Protein AF-A0A834DP77-F1 (afdb_monomer_lite)

Secondary structure (DSSP, 8-state):
----GGG--HHHHHHHHHHHHHHHHTT-SS---------TTSSS----GGGGGGS-GGG----S--SPPTT--GGG----TTGGGSHHHHTTT--TTT-PPPHHHHHHHHHHHHHHHHHHHHHHHHHHHHHHHTT-GGG-------S--SS-SS---HHHHHHHHHHHTTPPPPPBPPSS-TT-SS-BSSPPGGGGT-----S--TTTTS------EEEEEEESSSS--TTTTS--GGG--EEEEEEE-SSEEEEEEEEEETTTTEEEEEEEEEEEEEETTT-TT--S--HHHHTSSSGGGT-TTSS------

pLDDT: mean 85.07, std 18.23, range [28.02, 98.62]

InterPro domains:
  IPR000917 Sulfatase, N-terminal [PF00884] (10-153)
  IPR017850 Alkaline-phosphatase-like, core domain superfamily [G3DSA:3.40.720.10] (1-151)
  IPR017850 Alkaline-phosphatase-like, core domain superfamily [G3DSA:3.40.720.10] (152-290)
  IPR017850 Alkaline-phosphatase-like, core domain superfamily [SSF53649] (4-294)

Radius of gyration: 23.34 Å; chains: 1; bounding box: 58×61×66 Å

Foldseek 3Di:
DPDDVVPDDPLLVLLVVLLVVLVVCLPDPDDDDDDRDDDPPPPPLDFDCVLLVVQPLVNQDAPPCLADFPQDFQLNDEQPLVVCPDPVNVVQVADPRGGDDDRSVRSVSVSSRSSRVVRSVVSVVSNVVSCVVSVNVVPDDDDDDDPDDPDDDDDDAPLQVQQQSCVVSVHDRADAADVVRPPPPDHGPHHHPVVVVPPPDPPDPPVVPPDPPFSKYKDKAFALDSHDDSCRNPNDLCSTFWMWIWIDGLFKIKIWIFGADSVVRDTDPVGTSDIFMDTCVPHVVRSDGCVVVCVPDDCCVVPVPPDDPPPDD

Sequence (313 aa):
MADIPEGTLPDKQSTKQAIRLLEKMKTSASPFFLAVGYHKPHIPFRYPKEFQKLYPLENITLAPDPQVPAGLPPVAYNPWMDIRLREDIQDLNLSVPYGPIPVDFQRKIRQSYFASVSYLDTQVGHLLSALDDFHLANSTIVAFTSDHGQQVVDLVELVSLFPTLTGLAGLHVPPRCPIPSFHVELCREGQSLLKHFRFQDLEEDLTLHDNPHESIAYSQYPRPADYPQWNSDKPSLKDIKVMGYSIRTIDYRYTVWVGFNPHEFLANFSDVHAGELYFVDSDPFQDHNMYNDSQGGDLQSLIPWVVPTTKGV

Organism: NCBI:txid89673

Structure (mmCIF, N/CA/C/O backbone):
data_AF-A0A834DP77-F1
#
_entry.id   AF-A0A834DP77-F1
#
loop_
_atom_site.group_PDB
_atom_site.id
_atom_site.type_symbol
_atom_site.label_atom_id
_atom_site.label_alt_id
_atom_site.label_comp_id
_atom_site.label_asym_id
_atom_site.label_entity_id
_atom_site.label_seq_id
_atom_site.pdbx_PDB_ins_code
_atom_site.Cartn_x
_atom_site.Cartn_y
_atom_site.Cartn_z
_atom_site.occupancy
_atom_site.B_iso_or_equiv
_atom_site.auth_seq_id
_atom_site.auth_comp_id
_atom_site.auth_asym_id
_atom_site.auth_atom_id
_atom_site.pdbx_PDB_model_num
ATOM 1 N N . MET A 1 1 ? 12.259 -24.871 14.725 1.00 42.62 1 MET A N 1
ATOM 2 C CA . MET A 1 1 ? 11.342 -23.710 14.796 1.00 42.62 1 MET A CA 1
ATOM 3 C C . MET A 1 1 ? 12.214 -22.549 15.201 1.00 42.62 1 MET A C 1
ATOM 5 O O . MET A 1 1 ? 12.958 -22.741 16.150 1.00 42.62 1 MET A O 1
ATOM 9 N N . ALA A 1 2 ? 12.208 -21.429 14.475 1.00 53.88 2 ALA A N 1
ATOM 10 C CA . ALA A 1 2 ? 12.835 -20.234 15.027 1.00 53.88 2 ALA A CA 1
ATOM 11 C C . ALA A 1 2 ? 12.139 -19.948 16.362 1.00 53.88 2 ALA A C 1
ATOM 13 O O . ALA A 1 2 ? 10.905 -19.962 16.413 1.00 53.88 2 ALA A O 1
ATOM 14 N N . ASP A 1 3 ? 12.928 -19.828 17.424 1.00 64.50 3 ASP A N 1
ATOM 15 C CA . ASP A 1 3 ? 12.449 -19.423 18.738 1.00 64.50 3 ASP A CA 1
ATOM 16 C C . ASP A 1 3 ? 11.650 -18.126 18.557 1.00 64.50 3 ASP A C 1
ATOM 18 O O . ASP A 1 3 ? 12.086 -17.244 17.814 1.00 64.50 3 ASP A O 1
ATOM 22 N N . ILE A 1 4 ? 10.443 -18.042 19.115 1.00 76.00 4 ILE A N 1
ATOM 23 C CA . ILE A 1 4 ? 9.674 -16.795 19.106 1.00 76.00 4 ILE A CA 1
ATOM 24 C C . ILE A 1 4 ? 10.040 -16.128 20.424 1.00 76.00 4 ILE A C 1
ATOM 26 O O . ILE A 1 4 ? 9.516 -16.563 21.454 1.00 76.00 4 ILE A O 1
ATOM 30 N N . PRO A 1 5 ? 10.923 -15.108 20.433 1.00 80.06 5 PRO A N 1
ATOM 31 C CA . PRO A 1 5 ? 11.287 -14.451 21.677 1.00 80.06 5 PRO A CA 1
ATOM 32 C C . PRO A 1 5 ? 10.020 -13.959 22.377 1.00 80.06 5 PRO A C 1
ATOM 34 O O . PRO A 1 5 ? 9.087 -13.494 21.720 1.00 80.06 5 PRO A O 1
ATOM 37 N N . GLU A 1 6 ? 9.968 -14.130 23.697 1.00 85.75 6 GLU A N 1
ATOM 38 C CA . GLU A 1 6 ? 8.804 -13.812 24.543 1.00 85.75 6 GLU A CA 1
ATOM 39 C C . GLU A 1 6 ? 7.534 -14.647 24.270 1.00 85.75 6 GLU A C 1
ATOM 41 O O . GLU A 1 6 ? 6.492 -14.406 24.880 1.00 85.75 6 GLU A O 1
ATOM 46 N N . GLY A 1 7 ? 7.587 -15.644 23.380 1.00 91.31 7 GLY A N 1
ATOM 47 C CA . GLY A 1 7 ? 6.471 -16.553 23.101 1.00 91.31 7 GLY A CA 1
ATOM 48 C C . GLY A 1 7 ? 5.244 -15.884 22.466 1.00 91.31 7 GLY A C 1
ATOM 49 O O . GLY A 1 7 ? 4.143 -16.431 22.540 1.00 91.31 7 GLY A O 1
ATOM 50 N N . THR A 1 8 ? 5.397 -14.704 21.855 1.00 95.44 8 THR A N 1
ATOM 51 C CA . THR A 1 8 ? 4.280 -13.925 21.299 1.00 95.44 8 THR A CA 1
ATOM 52 C C . THR A 1 8 ? 4.635 -13.188 20.001 1.00 95.44 8 THR A C 1
ATOM 54 O O . THR A 1 8 ? 5.780 -13.155 19.557 1.00 95.44 8 THR A O 1
ATOM 57 N N . LEU A 1 9 ? 3.620 -12.613 19.354 1.00 96.50 9 LEU A N 1
ATOM 58 C CA . LEU A 1 9 ? 3.739 -11.796 18.147 1.00 96.50 9 LEU A CA 1
ATOM 59 C C . LEU A 1 9 ? 3.140 -10.403 18.403 1.00 96.50 9 LEU A C 1
ATOM 61 O O . LEU A 1 9 ? 2.193 -10.304 19.187 1.00 96.50 9 LEU A O 1
ATOM 65 N N . PRO A 1 10 ? 3.630 -9.351 17.719 1.00 97.44 10 PRO A N 1
ATOM 66 C CA . PRO A 1 10 ?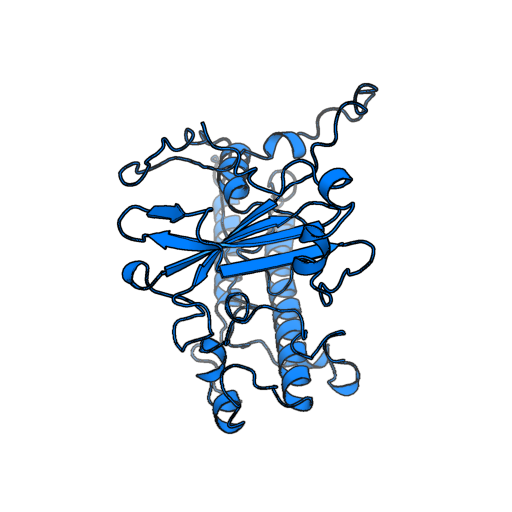 3.197 -7.974 17.963 1.00 97.44 10 PRO A CA 1
ATOM 67 C C . PRO A 1 10 ? 1.687 -7.801 17.793 1.00 97.44 10 PRO A C 1
ATOM 69 O O . PRO A 1 10 ? 1.045 -7.248 18.676 1.00 97.44 10 PRO A O 1
ATOM 72 N N . ASP A 1 11 ? 1.086 -8.373 16.747 1.00 98.12 11 ASP A N 1
ATOM 73 C CA . ASP A 1 11 ? -0.361 -8.229 16.532 1.00 98.12 11 ASP A CA 1
ATOM 74 C C . ASP A 1 11 ? -1.191 -8.907 17.635 1.00 98.12 11 ASP A C 1
ATOM 76 O O . ASP A 1 11 ? -2.183 -8.337 18.076 1.00 98.12 11 ASP A O 1
ATOM 80 N N . LYS A 1 12 ? -0.731 -10.043 18.192 1.00 98.19 12 LYS A N 1
ATOM 81 C CA . LYS A 1 12 ? -1.361 -10.660 19.379 1.00 98.19 12 LYS A CA 1
ATOM 82 C C . LYS A 1 12 ? -1.288 -9.741 20.599 1.00 98.19 12 LYS A C 1
ATOM 84 O O . LYS A 1 12 ? -2.233 -9.676 21.386 1.00 98.19 12 LYS A O 1
ATOM 89 N N . GLN A 1 13 ? -0.158 -9.053 20.787 1.00 98.25 13 GLN A N 1
ATOM 90 C CA . GLN A 1 13 ? 0.023 -8.096 21.882 1.00 98.25 13 GLN A CA 1
ATOM 91 C C . GLN A 1 13 ? -0.889 -6.876 21.693 1.00 98.25 13 GLN A C 1
ATOM 93 O O . GLN A 1 13 ? -1.579 -6.498 22.641 1.00 98.25 13 GLN A O 1
ATOM 98 N N . SER A 1 14 ? -0.954 -6.326 20.476 1.00 98.38 14 SER A N 1
ATOM 99 C CA . SER A 1 14 ? -1.835 -5.212 20.110 1.00 98.38 14 SER A CA 1
ATOM 100 C C . SER A 1 14 ? -3.305 -5.551 20.341 1.00 98.38 14 SER A C 1
ATOM 102 O O . SER A 1 14 ? -3.983 -4.811 21.051 1.00 98.38 14 SER A O 1
ATOM 104 N N . THR A 1 15 ? -3.78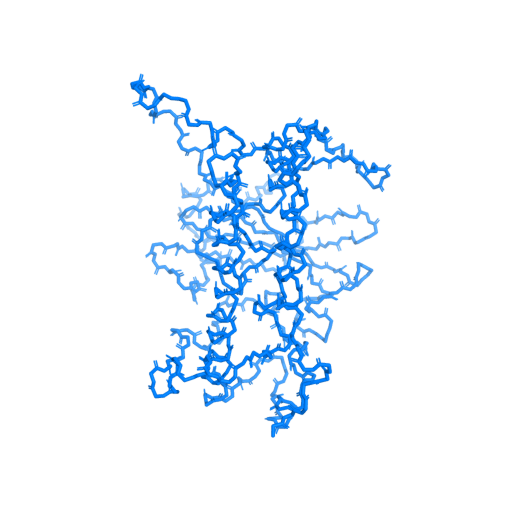9 -6.698 19.850 1.00 98.62 15 THR A N 1
ATOM 105 C CA . THR A 1 15 ? -5.172 -7.152 20.078 1.00 98.62 15 THR A CA 1
ATOM 106 C C . THR A 1 15 ? -5.472 -7.292 21.564 1.00 98.62 15 THR A C 1
ATOM 108 O O . THR A 1 15 ? -6.452 -6.739 22.058 1.00 98.62 15 THR A O 1
ATOM 111 N N . LYS A 1 16 ? -4.601 -7.974 22.317 1.00 98.50 16 LYS A N 1
ATOM 112 C CA . LYS A 1 16 ? -4.785 -8.161 23.762 1.00 98.50 16 LYS A CA 1
ATOM 113 C C . LYS A 1 16 ? -4.849 -6.829 24.511 1.00 98.50 16 LYS A C 1
ATOM 115 O O . LYS A 1 16 ? -5.633 -6.690 25.448 1.00 98.50 16 LYS A O 1
ATOM 120 N N . GLN A 1 17 ? -4.022 -5.861 24.125 1.00 98.50 17 GLN A N 1
ATOM 121 C CA . GLN A 1 17 ? -4.021 -4.545 24.750 1.00 98.50 17 GLN A CA 1
ATOM 122 C C . GLN A 1 17 ? -5.248 -3.716 24.354 1.00 98.50 17 GLN A C 1
ATOM 124 O O . GLN A 1 17 ? -5.837 -3.075 25.221 1.00 98.50 17 GLN A O 1
ATOM 129 N N . ALA A 1 18 ? -5.669 -3.763 23.089 1.00 98.50 18 ALA A N 1
ATOM 130 C CA . ALA A 1 18 ? -6.877 -3.096 22.614 1.00 98.50 18 ALA A CA 1
ATOM 131 C C . ALA A 1 18 ? -8.130 -3.602 23.346 1.00 98.50 18 ALA A C 1
ATOM 133 O O . ALA A 1 18 ? -8.909 -2.794 23.844 1.00 98.50 18 ALA A O 1
ATOM 134 N N . ILE A 1 19 ? -8.271 -4.922 23.522 1.00 98.56 19 ILE A N 1
ATOM 135 C CA . ILE A 1 19 ? -9.383 -5.527 24.275 1.00 98.56 19 ILE A CA 1
ATOM 136 C C . ILE A 1 19 ? -9.411 -5.023 25.727 1.00 98.56 19 ILE A C 1
ATOM 138 O O . ILE A 1 19 ? -10.461 -4.618 26.218 1.00 98.56 19 ILE A O 1
ATOM 142 N N . ARG A 1 20 ? -8.258 -4.960 26.407 1.00 98.06 20 ARG A N 1
ATOM 143 C CA . ARG A 1 20 ? -8.170 -4.401 27.773 1.00 98.06 20 ARG A CA 1
ATOM 144 C C . ARG A 1 20 ? -8.572 -2.928 27.840 1.00 98.06 20 ARG A C 1
ATOM 146 O O . ARG A 1 20 ? -9.152 -2.490 28.831 1.00 98.06 20 ARG A O 1
ATOM 153 N N . LEU A 1 21 ? -8.234 -2.145 26.815 1.00 97.56 21 LEU A N 1
ATOM 154 C CA . LEU A 1 21 ? -8.648 -0.746 26.733 1.00 97.56 21 LEU A CA 1
ATOM 155 C C . LEU A 1 21 ? -10.162 -0.636 26.529 1.00 97.56 21 LEU A C 1
ATOM 157 O O . LEU A 1 21 ? -10.784 0.156 27.229 1.00 97.56 21 LEU A O 1
ATOM 161 N N . LEU A 1 22 ? -10.762 -1.455 25.658 1.00 96.88 22 LEU A N 1
ATOM 162 C CA . LEU A 1 22 ? -12.219 -1.505 25.475 1.00 96.88 22 LEU A CA 1
ATOM 163 C C . LEU A 1 22 ? -12.945 -1.865 26.779 1.00 96.88 22 LEU A C 1
ATOM 165 O O . LEU A 1 22 ? -13.893 -1.180 27.161 1.00 96.88 22 LEU A O 1
ATOM 169 N N . GLU A 1 23 ? -12.450 -2.868 27.509 1.00 96.12 23 GLU A N 1
ATOM 170 C CA . GLU A 1 23 ? -12.993 -3.257 28.816 1.00 96.12 23 GLU A CA 1
ATOM 171 C C . GLU A 1 23 ? -12.967 -2.086 29.810 1.00 96.12 23 GLU A C 1
ATOM 173 O O . GLU A 1 23 ? -13.953 -1.814 30.497 1.00 96.12 23 GLU A O 1
ATOM 178 N N . LYS A 1 24 ? -11.862 -1.330 29.849 1.00 94.75 24 LYS A N 1
ATOM 179 C CA . LYS A 1 24 ? -11.748 -0.138 30.696 1.00 94.75 24 LYS A CA 1
ATOM 180 C C . LYS A 1 24 ? -12.710 0.969 30.254 1.00 94.75 24 LYS A C 1
ATOM 182 O O . LYS A 1 24 ? -13.362 1.578 31.104 1.00 94.75 24 LYS A O 1
ATOM 187 N N . MET A 1 25 ? -12.816 1.222 28.949 1.00 92.94 25 MET A N 1
ATOM 188 C CA . MET A 1 25 ? -13.667 2.285 28.403 1.00 92.94 25 MET A CA 1
ATOM 189 C C . MET A 1 25 ? -15.157 2.008 28.592 1.00 92.94 25 MET A C 1
ATOM 191 O O . MET A 1 25 ? -15.921 2.960 28.704 1.00 92.94 25 MET A O 1
ATOM 195 N N . LYS A 1 26 ? -15.567 0.746 28.756 1.00 89.94 26 LYS A N 1
ATOM 196 C CA . LYS A 1 26 ? -16.950 0.378 29.099 1.00 89.94 26 LYS A CA 1
ATOM 197 C C . LYS A 1 26 ? -17.482 1.085 30.353 1.00 89.94 26 LYS A C 1
ATOM 199 O O . LYS A 1 26 ? -18.678 1.328 30.460 1.00 89.94 26 LYS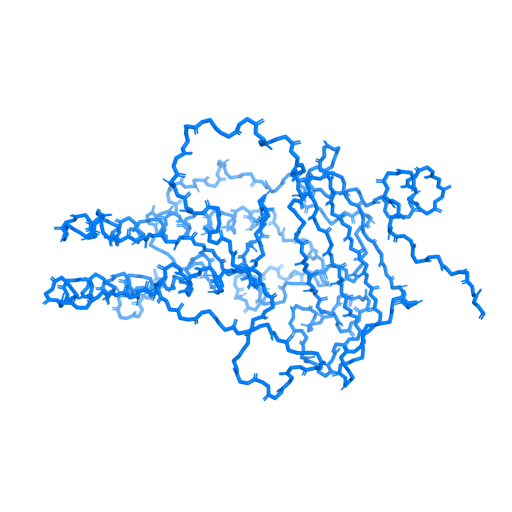 A O 1
ATOM 204 N N . THR A 1 27 ? -16.611 1.403 31.313 1.00 89.31 27 THR A N 1
ATOM 205 C CA . THR A 1 27 ? -16.998 2.083 32.566 1.00 89.31 27 THR A CA 1
ATOM 206 C C . THR A 1 27 ? -16.831 3.606 32.510 1.00 89.31 27 THR A C 1
ATOM 208 O O . THR A 1 27 ? -17.176 4.302 33.464 1.00 89.31 27 THR A O 1
ATOM 211 N N . SER A 1 28 ? -16.310 4.139 31.401 1.00 90.94 28 SER A N 1
ATOM 212 C CA . SER A 1 28 ? -16.113 5.573 31.187 1.00 90.94 28 SER A CA 1
ATOM 213 C C . SER A 1 28 ? -17.411 6.251 30.748 1.00 90.94 28 SER A C 1
ATOM 215 O O . SER A 1 28 ? -18.140 5.731 29.912 1.00 90.94 28 SER A O 1
ATOM 217 N N . ALA A 1 29 ? -17.660 7.464 31.249 1.00 89.31 29 ALA A N 1
ATOM 218 C CA . ALA A 1 29 ? -18.740 8.321 30.751 1.00 89.31 29 ALA A CA 1
ATOM 219 C C . ALA A 1 29 ? -18.385 9.027 29.425 1.00 89.31 29 ALA A C 1
ATOM 221 O O . ALA A 1 29 ? -19.270 9.514 28.728 1.00 89.31 29 ALA A O 1
ATOM 222 N N . SER A 1 30 ? -17.094 9.129 29.091 1.00 90.19 30 SER A N 1
ATOM 223 C CA . SER A 1 30 ? -16.622 9.743 27.842 1.00 90.19 30 SER A CA 1
ATOM 224 C C . SER A 1 30 ? -16.505 8.710 26.716 1.00 90.19 30 SER A C 1
ATOM 226 O O . SER A 1 30 ? -16.050 7.594 27.001 1.00 90.19 30 SER A O 1
ATOM 228 N N . PRO A 1 31 ? -16.834 9.077 25.458 1.00 91.19 31 PRO A N 1
ATOM 229 C CA . PRO A 1 31 ? -16.600 8.222 24.296 1.00 91.19 31 PRO A CA 1
ATOM 230 C C . PRO A 1 31 ? -15.100 7.992 24.078 1.00 91.19 31 PRO A C 1
ATOM 232 O O . PRO A 1 31 ? -14.258 8.721 24.609 1.00 91.19 31 PRO A O 1
ATOM 235 N N . PHE A 1 32 ? -14.758 6.982 23.278 1.00 92.44 32 PHE A N 1
ATOM 236 C CA . PHE A 1 32 ? -13.373 6.661 22.948 1.00 92.44 32 PHE A CA 1
ATOM 237 C C . PHE A 1 32 ? -13.087 6.823 21.455 1.00 92.44 32 PHE A C 1
ATOM 239 O O . PHE A 1 32 ? -13.947 6.610 20.606 1.00 92.44 32 PHE A O 1
ATOM 246 N N . PHE A 1 33 ? -11.828 7.132 21.153 1.00 92.19 33 PHE A N 1
ATOM 247 C CA . PHE A 1 33 ? -11.227 6.939 19.840 1.00 92.19 33 PHE A CA 1
ATOM 248 C C . PHE A 1 33 ? -10.047 5.984 20.021 1.00 92.19 33 PHE A C 1
ATOM 250 O O . PHE A 1 33 ? -9.088 6.312 20.723 1.00 92.19 33 PHE A O 1
ATOM 257 N N . LEU A 1 34 ? -10.131 4.787 19.438 1.00 94.31 34 LEU A N 1
ATOM 258 C CA . LEU A 1 34 ? -9.111 3.749 19.569 1.00 94.31 34 LEU A CA 1
ATOM 259 C C . LEU A 1 34 ? -8.567 3.385 18.187 1.00 94.31 34 LEU A C 1
ATOM 261 O O . LEU A 1 34 ? -9.245 2.730 17.402 1.00 94.31 34 LEU A O 1
ATOM 265 N N . ALA A 1 35 ? -7.327 3.787 17.912 1.00 94.81 35 ALA A N 1
ATOM 266 C CA . ALA A 1 35 ? -6.603 3.368 16.719 1.00 94.81 35 ALA A CA 1
ATOM 267 C C . ALA A 1 35 ? -5.773 2.114 17.026 1.00 94.81 35 ALA A C 1
ATOM 269 O O . ALA A 1 35 ? -4.890 2.145 17.885 1.00 94.81 35 ALA A O 1
ATOM 270 N N . VAL A 1 36 ? -6.047 1.018 16.317 1.00 97.25 36 VAL A N 1
ATOM 271 C CA . VAL A 1 36 ? -5.294 -0.240 16.427 1.00 97.25 36 VAL A CA 1
ATOM 272 C C . VAL A 1 36 ? -4.570 -0.488 15.109 1.00 97.25 36 VAL A C 1
ATOM 274 O O . VAL A 1 36 ? -5.181 -0.896 14.127 1.00 97.25 36 VAL A O 1
ATOM 277 N N . GLY A 1 37 ? -3.266 -0.212 15.082 1.00 96.62 37 GLY A N 1
ATOM 278 C CA . GLY A 1 37 ? -2.412 -0.471 13.924 1.00 96.62 37 GLY A CA 1
ATOM 279 C C . GLY A 1 37 ? -1.822 -1.876 13.980 1.00 96.62 37 GLY A C 1
ATOM 280 O O . GLY A 1 37 ? -0.993 -2.162 14.846 1.00 96.62 37 GLY A O 1
ATOM 281 N N . TYR A 1 38 ? -2.241 -2.746 13.065 1.00 97.81 38 TYR A N 1
ATOM 282 C CA . TYR A 1 38 ? -1.641 -4.068 12.895 1.00 97.81 38 TYR A CA 1
ATOM 283 C C . TYR A 1 38 ? -0.413 -4.014 11.977 1.00 97.81 38 TYR A C 1
ATOM 285 O O . TYR A 1 38 ? -0.342 -3.204 11.058 1.00 97.81 38 TYR A O 1
ATOM 293 N N . HIS A 1 39 ? 0.563 -4.888 12.226 1.00 96.06 39 HIS A N 1
ATOM 294 C CA . HIS A 1 39 ? 1.817 -4.964 11.481 1.00 96.06 39 HIS A CA 1
ATOM 295 C C . HIS A 1 39 ? 1.748 -5.908 10.282 1.00 96.06 39 HIS A C 1
ATOM 297 O O . HIS A 1 39 ? 2.370 -5.640 9.256 1.00 96.06 39 HIS A O 1
ATOM 303 N N . LYS A 1 40 ? 1.115 -7.081 10.403 1.00 95.31 40 LYS A N 1
ATOM 304 C CA . LYS A 1 40 ? 0.976 -7.983 9.249 1.00 95.31 40 LYS A CA 1
ATOM 305 C C . LYS A 1 40 ? -0.053 -7.398 8.266 1.00 95.31 40 LYS A C 1
ATOM 307 O O . LYS A 1 40 ? -0.997 -6.765 8.720 1.00 95.31 40 LYS A O 1
ATOM 312 N N . PRO A 1 41 ? 0.117 -7.585 6.943 1.00 95.00 41 PRO A N 1
ATOM 313 C CA . PRO A 1 41 ? 1.067 -8.474 6.272 1.00 95.00 41 PRO A CA 1
ATOM 314 C C . PRO A 1 41 ? 2.427 -7.839 5.917 1.00 95.00 41 PRO A C 1
ATOM 316 O O . PRO A 1 41 ? 3.158 -8.437 5.135 1.00 95.00 41 PRO A O 1
ATOM 319 N N . HIS A 1 42 ? 2.824 -6.685 6.475 1.00 94.75 42 HIS A N 1
ATOM 320 C CA . HIS A 1 42 ? 4.143 -6.099 6.185 1.00 94.75 42 HIS A CA 1
ATOM 321 C C . HIS A 1 42 ? 5.273 -7.109 6.455 1.00 94.75 42 HIS A C 1
ATOM 323 O O . HIS A 1 42 ? 5.220 -7.884 7.413 1.00 94.75 42 HIS A O 1
ATOM 329 N N . ILE A 1 43 ? 6.325 -7.102 5.642 1.00 90.56 43 ILE A N 1
ATOM 330 C CA . ILE A 1 43 ? 7.500 -7.966 5.816 1.00 90.56 43 ILE A CA 1
ATOM 331 C C . ILE A 1 43 ? 8.214 -7.729 7.170 1.00 90.56 43 ILE A C 1
ATOM 333 O O . ILE A 1 43 ? 8.165 -6.627 7.716 1.00 90.56 43 ILE A O 1
ATOM 337 N N . PRO A 1 44 ? 8.910 -8.727 7.744 1.00 94.69 44 PRO A N 1
ATOM 338 C CA . PRO A 1 44 ? 8.932 -10.129 7.334 1.00 94.69 44 PRO A CA 1
ATOM 339 C C . PRO A 1 44 ? 7.611 -10.848 7.659 1.00 94.69 44 PRO A C 1
ATOM 341 O O . PRO A 1 44 ? 6.909 -10.503 8.622 1.00 94.69 44 PRO A O 1
ATOM 344 N N . PHE A 1 45 ? 7.298 -11.885 6.879 1.00 94.88 45 PHE A N 1
ATOM 345 C CA . PHE A 1 45 ? 6.105 -12.715 7.065 1.00 94.88 45 PHE A CA 1
ATOM 346 C C . PHE A 1 45 ? 6.290 -13.691 8.231 1.00 94.88 45 PHE A C 1
ATOM 348 O O . PHE A 1 45 ? 6.629 -14.860 8.058 1.00 94.88 45 PHE A O 1
ATOM 355 N N . ARG A 1 46 ? 6.083 -13.188 9.451 1.00 95.56 46 ARG A N 1
ATOM 356 C CA . ARG A 1 46 ? 6.137 -13.975 10.686 1.00 95.56 46 ARG A CA 1
ATOM 357 C C . ARG A 1 46 ? 4.733 -14.144 11.258 1.00 95.56 46 ARG A C 1
ATOM 359 O O . ARG A 1 46 ? 4.171 -13.191 11.793 1.00 95.56 46 ARG A O 1
ATOM 366 N N . TYR A 1 47 ? 4.205 -15.357 11.162 1.00 95.94 47 TYR A N 1
ATOM 367 C CA . TYR A 1 47 ? 2.849 -15.735 11.564 1.00 95.94 47 TYR A CA 1
ATOM 368 C C . TYR A 1 47 ? 2.839 -17.166 12.148 1.00 95.94 47 TYR A C 1
ATOM 370 O O . TYR A 1 47 ? 3.801 -17.916 11.947 1.00 95.94 47 TYR A O 1
ATOM 378 N N . PRO A 1 48 ? 1.794 -17.569 12.896 1.00 96.38 48 PRO A N 1
ATOM 379 C CA . PRO A 1 48 ? 1.670 -18.938 13.400 1.00 96.38 48 PRO A CA 1
ATOM 380 C C . PRO A 1 48 ? 1.551 -19.966 12.258 1.00 96.38 48 PRO A C 1
ATOM 382 O O . PRO A 1 48 ? 0.793 -19.776 11.309 1.00 96.38 48 PRO A O 1
ATOM 385 N N . LYS A 1 49 ? 2.316 -21.063 12.320 1.00 93.81 49 LYS A N 1
ATOM 386 C CA . LYS A 1 49 ? 2.490 -22.003 11.190 1.00 93.81 49 LYS A CA 1
ATOM 387 C C . LYS A 1 49 ? 1.202 -22.685 10.732 1.00 93.81 49 LYS A C 1
ATOM 389 O O . LYS A 1 49 ? 1.118 -23.139 9.596 1.00 93.81 49 LYS A O 1
ATOM 394 N N . GLU A 1 50 ? 0.211 -22.787 11.603 1.00 96.12 50 GLU A N 1
ATOM 395 C CA . GLU A 1 50 ? -1.108 -23.320 11.292 1.00 96.12 50 GLU A CA 1
ATOM 396 C C . GLU A 1 50 ? -1.786 -22.576 10.132 1.00 96.12 50 GLU A C 1
ATOM 398 O O . GLU A 1 50 ? -2.406 -23.234 9.298 1.00 96.12 50 GLU A O 1
ATOM 403 N N . PHE A 1 51 ? -1.576 -21.261 9.992 1.00 97.88 51 PHE A N 1
ATOM 404 C CA . PHE A 1 51 ? -2.132 -20.470 8.886 1.00 97.88 51 PHE A CA 1
ATOM 405 C C . PHE A 1 51 ? -1.511 -20.822 7.533 1.00 97.88 51 PHE A C 1
ATOM 407 O O . PHE A 1 51 ? -2.165 -20.685 6.504 1.00 97.88 51 PHE A O 1
ATOM 414 N N . GLN A 1 52 ? -0.281 -21.347 7.512 1.00 97.12 52 GLN A N 1
ATOM 415 C CA . GLN A 1 52 ? 0.349 -21.805 6.270 1.00 97.12 52 GLN A CA 1
ATOM 416 C C . GLN A 1 52 ? -0.433 -22.963 5.631 1.00 97.12 52 GLN A C 1
ATOM 418 O O . GLN A 1 52 ? -0.484 -23.079 4.409 1.00 97.12 52 GLN A O 1
ATOM 423 N N . LYS A 1 53 ? -1.067 -23.814 6.453 1.00 97.38 53 LYS A N 1
ATOM 424 C CA . LYS A 1 53 ? -1.815 -24.996 5.993 1.00 97.38 53 LYS A CA 1
ATOM 425 C C . LYS A 1 53 ? -3.071 -24.641 5.197 1.00 97.38 53 LYS A C 1
ATOM 427 O O . LYS A 1 53 ? -3.553 -25.485 4.452 1.00 97.38 53 LYS A O 1
ATOM 432 N N . LEU A 1 54 ? -3.585 -23.418 5.346 1.00 97.81 54 LEU A N 1
ATOM 433 C CA . LEU A 1 54 ? -4.737 -22.919 4.590 1.00 97.81 54 LEU A CA 1
ATOM 434 C C . LEU A 1 54 ? -4.417 -22.739 3.098 1.00 97.81 54 LEU A C 1
ATOM 436 O O . LEU A 1 54 ? -5.321 -22.724 2.269 1.00 97.81 54 LEU A O 1
ATOM 440 N N . TYR A 1 55 ? -3.131 -22.631 2.759 1.00 97.81 55 TYR A N 1
ATOM 441 C CA . TYR A 1 55 ? -2.651 -22.259 1.435 1.00 97.81 55 TYR A CA 1
ATOM 442 C C . TYR A 1 55 ? -1.620 -23.273 0.925 1.00 97.81 55 TYR A C 1
ATOM 444 O O . TYR A 1 55 ? -0.440 -22.933 0.820 1.00 97.81 55 TYR A O 1
ATOM 452 N N . PRO A 1 56 ? -2.005 -24.532 0.640 1.00 97.88 56 PRO A N 1
ATOM 453 C CA . PRO A 1 56 ? -1.082 -25.524 0.087 1.00 97.88 56 PRO A CA 1
ATOM 454 C C . PRO A 1 56 ? -0.446 -24.995 -1.206 1.00 97.88 56 PRO A C 1
ATOM 456 O O . PRO A 1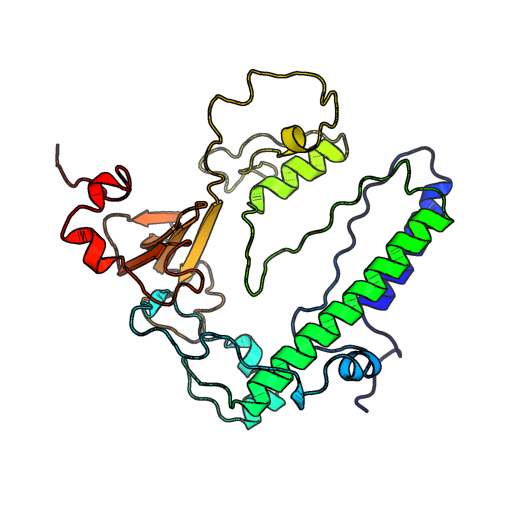 56 ? -1.138 -24.401 -2.037 1.00 97.88 56 PRO A O 1
ATOM 459 N N . LEU A 1 57 ? 0.875 -25.168 -1.360 1.00 96.56 57 LEU A N 1
ATOM 460 C CA . LEU A 1 57 ? 1.626 -24.544 -2.456 1.00 96.56 57 LEU A CA 1
ATOM 461 C C . LEU A 1 57 ? 1.072 -24.956 -3.814 1.00 96.56 57 LEU A C 1
ATOM 463 O O . LEU A 1 57 ? 1.018 -24.115 -4.702 1.00 96.56 57 LEU A O 1
ATOM 467 N N . GLU A 1 58 ? 0.610 -26.199 -3.946 1.00 96.75 58 GLU A N 1
ATOM 468 C CA . GLU A 1 58 ? 0.020 -26.787 -5.149 1.00 96.75 58 GLU A CA 1
ATOM 469 C C . GLU A 1 58 ? -1.138 -25.943 -5.700 1.00 96.75 58 GLU A C 1
ATOM 471 O O . GLU A 1 58 ? -1.277 -25.834 -6.916 1.00 96.75 58 GLU A O 1
ATOM 476 N N . ASN A 1 59 ? -1.886 -25.269 -4.819 1.00 96.75 59 ASN A N 1
ATOM 477 C CA . ASN A 1 59 ? -3.034 -24.430 -5.170 1.00 96.75 59 ASN A CA 1
ATOM 478 C C . ASN A 1 59 ? -2.672 -22.947 -5.360 1.00 96.75 59 ASN A C 1
ATOM 480 O O . ASN A 1 59 ? -3.531 -22.144 -5.717 1.00 96.75 59 ASN A O 1
ATOM 484 N N . ILE A 1 60 ? -1.420 -22.554 -5.114 1.00 95.94 60 ILE A N 1
ATOM 485 C CA . ILE A 1 60 ? -0.956 -21.179 -5.312 1.00 95.94 60 ILE A CA 1
ATOM 486 C C . ILE A 1 60 ? -0.444 -21.015 -6.737 1.00 95.94 60 ILE A C 1
ATOM 488 O O . ILE A 1 60 ? 0.538 -21.645 -7.121 1.00 95.94 60 ILE A O 1
ATOM 492 N N . THR A 1 61 ? -1.071 -20.137 -7.512 1.00 95.38 61 THR A N 1
ATOM 493 C CA . THR A 1 61 ? -0.610 -19.726 -8.845 1.00 95.38 61 THR A CA 1
ATOM 494 C C . THR A 1 61 ? 0.339 -18.527 -8.758 1.00 95.38 61 THR A C 1
ATOM 496 O O . THR A 1 61 ? 0.447 -17.878 -7.710 1.00 95.38 61 THR A O 1
ATOM 499 N N . LEU A 1 62 ? 1.036 -18.223 -9.856 1.00 93.50 62 LEU A N 1
ATOM 500 C CA . LEU A 1 62 ? 1.743 -16.949 -10.024 1.00 93.50 62 LEU A CA 1
ATOM 501 C C . LEU A 1 62 ? 0.754 -15.781 -10.182 1.00 93.50 62 LEU A C 1
ATOM 503 O O . LEU A 1 62 ? -0.461 -15.986 -10.229 1.00 93.50 62 LEU A O 1
ATOM 507 N N . ALA A 1 63 ? 1.280 -14.556 -10.235 1.00 91.00 63 ALA A N 1
ATOM 508 C CA . ALA A 1 63 ? 0.515 -13.426 -10.756 1.00 91.00 63 ALA A CA 1
ATOM 509 C C . ALA A 1 63 ? 0.130 -13.682 -12.234 1.00 91.00 63 ALA A C 1
ATOM 511 O O . ALA A 1 63 ? 0.848 -14.436 -12.901 1.00 91.00 63 ALA A O 1
ATOM 512 N N . PRO A 1 64 ? -0.983 -13.113 -12.733 1.00 92.69 64 PRO A N 1
ATOM 513 C CA . PRO A 1 64 ? -1.381 -13.223 -14.145 1.00 92.69 64 PRO A CA 1
ATOM 514 C C . PRO A 1 64 ? -0.303 -12.732 -15.129 1.00 92.69 64 PRO A C 1
ATOM 516 O O . PRO A 1 64 ? -0.131 -13.301 -16.204 1.00 92.69 64 PRO A O 1
ATOM 519 N N . ASP A 1 65 ? 0.460 -11.739 -14.695 1.00 92.00 65 ASP A N 1
ATOM 520 C CA . ASP A 1 65 ? 1.388 -10.869 -15.412 1.00 92.00 65 ASP A CA 1
ATOM 521 C C . ASP A 1 65 ? 2.782 -10.857 -14.735 1.00 92.00 65 ASP A C 1
ATOM 523 O O . ASP A 1 65 ? 3.283 -9.834 -14.277 1.00 92.00 65 ASP A O 1
ATOM 527 N N . PRO A 1 66 ? 3.475 -12.007 -14.608 1.00 92.06 66 PRO A N 1
ATOM 528 C CA . PRO A 1 66 ? 4.688 -12.105 -13.788 1.00 92.06 66 PRO A CA 1
ATOM 529 C C . PRO A 1 66 ? 5.943 -11.487 -14.435 1.00 92.06 66 PRO A C 1
ATOM 531 O O . PRO A 1 66 ? 7.033 -11.592 -13.868 1.00 92.06 66 PRO A O 1
ATOM 534 N N . GLN A 1 67 ? 5.829 -10.936 -15.645 1.00 93.88 67 GLN A N 1
ATOM 535 C CA . GLN A 1 67 ? 6.941 -10.371 -16.409 1.00 93.88 67 GLN A CA 1
ATOM 536 C C . GLN A 1 67 ? 6.947 -8.850 -16.297 1.00 93.88 67 GLN A C 1
ATOM 538 O O . GLN A 1 67 ? 5.907 -8.237 -16.110 1.00 93.88 67 GLN A O 1
ATOM 543 N N . VAL A 1 68 ? 8.117 -8.232 -16.461 1.00 94.69 68 VAL A N 1
ATOM 544 C CA . VAL A 1 68 ? 8.195 -6.771 -16.584 1.00 94.69 68 VAL A CA 1
ATOM 545 C C . VAL A 1 68 ? 7.587 -6.371 -17.937 1.00 94.69 68 VAL A C 1
ATOM 547 O O . VAL A 1 68 ? 8.105 -6.833 -18.961 1.00 94.69 68 VAL A O 1
ATOM 550 N N . PRO A 1 69 ? 6.531 -5.535 -17.979 1.00 95.25 69 PRO A N 1
ATOM 551 C CA . PRO A 1 69 ? 5.921 -5.129 -19.239 1.00 95.25 69 PRO A CA 1
ATOM 552 C C . PRO A 1 69 ? 6.912 -4.368 -20.122 1.00 95.25 69 PRO A C 1
ATOM 554 O O . PRO A 1 69 ? 7.638 -3.493 -19.650 1.00 95.25 69 PRO A O 1
ATOM 557 N N . ALA A 1 70 ? 6.931 -4.664 -21.424 1.00 92.94 70 ALA A N 1
ATOM 558 C CA . ALA A 1 70 ? 7.873 -4.036 -22.357 1.00 92.94 70 ALA A CA 1
ATOM 559 C C . ALA A 1 70 ? 7.678 -2.511 -22.478 1.00 92.94 70 ALA A C 1
ATOM 561 O O . ALA A 1 70 ? 8.631 -1.793 -22.775 1.00 92.94 70 ALA A O 1
ATOM 562 N N . GLY A 1 71 ? 6.453 -2.024 -22.245 1.00 94.50 71 GLY A N 1
ATOM 563 C CA . GLY A 1 71 ? 6.098 -0.603 -22.275 1.00 94.50 71 GLY A CA 1
ATOM 564 C C . GLY A 1 71 ? 6.288 0.141 -20.947 1.00 94.50 71 GLY A C 1
ATOM 565 O O . GLY A 1 71 ? 6.029 1.345 -20.903 1.00 94.50 71 GLY A O 1
ATOM 566 N N . LEU A 1 72 ? 6.717 -0.536 -19.874 1.00 97.19 72 LEU A N 1
ATOM 567 C CA . LEU A 1 72 ? 6.938 0.095 -18.572 1.00 97.19 72 LEU A CA 1
ATOM 568 C C . LEU A 1 72 ? 8.220 0.947 -18.617 1.00 97.19 72 LEU A C 1
ATOM 570 O O . LEU A 1 72 ? 9.312 0.394 -18.795 1.00 97.19 72 LEU A O 1
ATOM 574 N N . PRO A 1 73 ? 8.147 2.277 -18.427 1.00 97.56 73 PRO A N 1
ATOM 575 C CA . PRO A 1 73 ? 9.348 3.096 -18.413 1.00 97.56 73 PRO A CA 1
ATOM 576 C C . PRO A 1 73 ? 10.211 2.764 -17.179 1.00 97.56 73 PRO A C 1
ATOM 578 O O . PRO A 1 73 ? 9.674 2.618 -16.078 1.00 97.56 73 PRO A O 1
ATOM 581 N N . PRO A 1 74 ? 11.553 2.694 -17.296 1.00 97.81 74 PRO A N 1
ATOM 582 C CA . PRO A 1 74 ? 12.424 2.310 -16.181 1.00 97.81 74 PRO A CA 1
ATOM 583 C C . PRO A 1 74 ? 12.260 3.171 -14.921 1.00 97.81 74 PRO A C 1
ATOM 585 O O . PRO A 1 74 ? 12.385 2.656 -13.811 1.00 97.81 74 PRO A O 1
ATOM 588 N N . VAL A 1 75 ? 11.923 4.455 -15.076 1.00 97.81 75 VAL A N 1
ATOM 589 C CA . VAL A 1 75 ? 11.675 5.384 -13.963 1.00 97.81 75 VAL A CA 1
ATOM 590 C C . VAL A 1 75 ? 10.467 4.969 -13.117 1.00 97.81 75 VAL A C 1
ATOM 592 O O . VAL A 1 75 ? 10.452 5.204 -11.910 1.00 97.81 75 VAL A O 1
ATOM 595 N N . ALA A 1 76 ? 9.483 4.285 -13.708 1.00 97.25 76 ALA A N 1
ATOM 596 C CA . ALA A 1 76 ? 8.323 3.767 -12.991 1.00 97.25 76 ALA A CA 1
ATOM 597 C C . ALA A 1 76 ? 8.641 2.499 -12.190 1.00 97.25 76 ALA A C 1
ATOM 599 O O . ALA A 1 76 ? 8.009 2.247 -11.160 1.00 97.25 76 ALA A O 1
ATOM 600 N N . TYR A 1 77 ? 9.667 1.742 -12.587 1.00 96.94 77 TYR A N 1
ATOM 601 C CA . TYR A 1 77 ? 10.014 0.476 -11.954 1.00 96.94 77 TYR A CA 1
ATOM 602 C C . TYR A 1 77 ? 10.665 0.656 -10.569 1.00 96.94 77 TYR A C 1
ATOM 604 O O . TYR A 1 77 ? 11.555 1.483 -10.353 1.00 96.94 77 TYR A O 1
ATOM 612 N N . ASN A 1 78 ? 10.238 -0.173 -9.617 1.00 91.69 78 ASN A N 1
ATOM 613 C CA . ASN A 1 78 ? 10.750 -0.222 -8.250 1.00 91.69 78 ASN A CA 1
ATOM 614 C C . ASN A 1 78 ? 11.667 -1.456 -8.062 1.00 91.69 78 ASN A C 1
ATOM 616 O O . ASN A 1 78 ? 11.209 -2.568 -8.311 1.00 91.69 78 ASN A O 1
ATOM 620 N N . PRO A 1 79 ? 12.938 -1.308 -7.634 1.00 94.56 79 PRO A N 1
ATOM 621 C CA . PRO A 1 79 ? 13.897 -2.419 -7.535 1.00 94.56 79 PRO A CA 1
ATOM 622 C C . PRO A 1 79 ? 13.760 -3.337 -6.308 1.00 94.56 79 PRO A C 1
ATOM 624 O O . PRO A 1 79 ? 14.510 -4.323 -6.229 1.00 94.56 79 PRO A O 1
ATOM 627 N N . TRP A 1 80 ? 12.836 -3.041 -5.381 1.00 94.31 80 TRP A N 1
ATOM 628 C CA . TRP A 1 80 ? 12.486 -3.870 -4.217 1.00 94.31 80 TRP A CA 1
ATOM 629 C C . TRP A 1 80 ? 13.704 -4.281 -3.372 1.00 94.31 80 TRP A C 1
ATOM 631 O O . TRP A 1 80 ? 13.837 -5.414 -2.910 1.00 94.31 80 TRP A O 1
ATOM 641 N N . MET A 1 81 ? 14.619 -3.342 -3.146 1.00 94.62 81 MET A N 1
ATOM 642 C CA . MET A 1 81 ? 15.881 -3.544 -2.437 1.00 94.62 81 MET A CA 1
ATOM 643 C C . MET A 1 81 ? 15.685 -3.979 -0.988 1.00 94.62 81 MET A C 1
ATOM 645 O O . MET A 1 81 ? 16.487 -4.765 -0.493 1.00 94.62 81 MET A O 1
ATOM 649 N N . ASP A 1 82 ? 14.612 -3.536 -0.325 1.00 92.69 82 ASP A N 1
ATOM 650 C CA . ASP A 1 82 ? 14.324 -3.919 1.062 1.00 92.69 82 ASP A CA 1
ATOM 651 C C . ASP A 1 82 ? 14.218 -5.452 1.188 1.00 92.69 82 ASP A C 1
ATOM 653 O O . ASP A 1 82 ? 14.959 -6.071 1.959 1.00 92.69 82 ASP A O 1
ATOM 657 N N . ILE A 1 83 ? 13.373 -6.121 0.386 1.00 93.06 83 ILE A N 1
ATOM 658 C CA . ILE A 1 83 ? 13.190 -7.584 0.495 1.00 93.06 83 ILE A CA 1
ATOM 659 C C . ILE A 1 83 ? 14.486 -8.358 0.218 1.00 93.06 83 ILE A C 1
ATOM 661 O O . ILE A 1 83 ? 14.712 -9.389 0.846 1.00 93.06 83 ILE A O 1
ATOM 665 N N . ARG A 1 84 ? 15.375 -7.826 -0.633 1.00 94.31 84 ARG A N 1
ATOM 666 C CA . ARG A 1 84 ? 16.670 -8.440 -0.978 1.00 94.31 84 ARG A CA 1
ATOM 667 C C . ARG A 1 84 ? 17.646 -8.520 0.191 1.00 94.31 84 ARG A C 1
ATOM 669 O O . ARG A 1 84 ? 18.651 -9.208 0.077 1.00 94.31 84 ARG A O 1
ATOM 676 N N . LEU A 1 85 ? 17.381 -7.826 1.297 1.00 93.44 85 LEU A N 1
ATOM 677 C CA . LEU A 1 85 ? 18.221 -7.868 2.494 1.00 93.44 85 LEU A CA 1
ATOM 678 C C . LEU A 1 85 ? 17.948 -9.084 3.393 1.00 93.44 85 LEU A C 1
ATOM 680 O O . LEU A 1 85 ? 18.663 -9.274 4.372 1.00 93.44 85 LEU A O 1
ATOM 684 N N . ARG A 1 86 ? 16.911 -9.885 3.112 1.00 94.75 86 ARG A N 1
ATOM 685 C CA . ARG A 1 86 ? 16.601 -11.083 3.905 1.00 94.75 86 ARG A CA 1
ATOM 686 C C . ARG A 1 86 ? 17.466 -12.255 3.448 1.00 94.75 86 ARG A C 1
ATOM 688 O O . ARG A 1 86 ? 17.646 -12.436 2.250 1.00 94.75 86 ARG A O 1
ATOM 695 N N . GLU A 1 87 ? 17.960 -13.045 4.400 1.00 95.69 87 GLU A N 1
ATOM 696 C CA . GLU A 1 87 ? 18.887 -14.166 4.161 1.00 95.69 87 GLU A CA 1
ATOM 697 C C . GLU A 1 87 ? 18.368 -15.133 3.084 1.00 95.69 87 GLU A C 1
ATOM 699 O O . GLU A 1 87 ? 19.055 -15.404 2.104 1.00 95.69 87 GLU A O 1
ATOM 704 N N . ASP A 1 88 ? 17.104 -15.550 3.189 1.00 95.38 88 ASP A N 1
ATOM 705 C CA . ASP A 1 88 ? 16.458 -16.466 2.244 1.00 95.38 88 ASP A CA 1
ATOM 706 C C . ASP A 1 88 ? 16.294 -15.893 0.827 1.00 95.38 88 ASP A C 1
ATOM 708 O O . ASP A 1 88 ? 16.173 -16.659 -0.128 1.00 95.38 88 ASP A O 1
ATOM 712 N N . ILE A 1 89 ? 16.307 -14.564 0.676 1.00 94.56 89 ILE A N 1
ATOM 713 C CA . ILE A 1 89 ? 16.319 -13.872 -0.619 1.00 94.56 89 ILE A CA 1
ATOM 714 C C . ILE A 1 89 ? 17.750 -13.672 -1.128 1.00 94.56 89 ILE A C 1
ATOM 716 O O . ILE A 1 89 ? 17.990 -13.813 -2.328 1.00 94.56 89 ILE A O 1
ATOM 720 N N . GLN A 1 90 ? 18.698 -13.345 -0.245 1.00 95.06 90 GLN A N 1
ATOM 721 C CA . GLN A 1 90 ? 20.115 -13.185 -0.593 1.00 95.06 90 GLN A CA 1
ATOM 722 C C . GLN A 1 90 ? 20.688 -14.477 -1.177 1.00 95.06 90 GLN A C 1
ATOM 724 O O . GLN A 1 90 ? 21.378 -14.432 -2.197 1.00 95.06 90 GLN A O 1
ATOM 729 N N . ASP A 1 91 ? 20.311 -15.620 -0.604 1.00 96.50 91 ASP A N 1
ATOM 730 C CA . ASP A 1 91 ? 20.724 -16.952 -1.054 1.00 96.50 91 ASP A CA 1
ATOM 731 C C . ASP A 1 91 ? 20.260 -17.289 -2.483 1.00 96.50 91 ASP A C 1
ATOM 733 O O . ASP A 1 91 ? 20.823 -18.172 -3.132 1.00 96.50 91 ASP A O 1
ATOM 737 N N . LEU A 1 92 ? 19.258 -16.577 -3.014 1.00 95.75 92 LEU A N 1
ATOM 738 C CA . LEU A 1 92 ? 18.787 -16.751 -4.393 1.00 95.75 92 LEU A CA 1
ATOM 739 C C . LEU A 1 92 ? 19.671 -16.035 -5.426 1.00 95.75 92 LEU A C 1
ATOM 741 O O . LEU A 1 92 ? 19.483 -16.258 -6.621 1.00 95.75 92 LEU A O 1
ATOM 745 N N . ASN A 1 93 ? 20.592 -15.164 -4.989 1.00 95.12 93 ASN A N 1
ATOM 746 C CA . ASN A 1 93 ? 21.501 -14.387 -5.840 1.00 95.12 93 ASN A CA 1
ATOM 747 C C . ASN A 1 93 ? 20.788 -13.701 -7.026 1.00 95.12 93 ASN A C 1
ATOM 749 O O . ASN A 1 93 ? 21.165 -13.839 -8.193 1.00 95.12 93 ASN A O 1
ATOM 753 N N . LEU A 1 94 ? 19.694 -13.000 -6.720 1.00 94.56 94 LEU A N 1
ATOM 754 C CA . LEU A 1 94 ? 18.816 -12.395 -7.720 1.00 94.56 94 LEU A CA 1
ATOM 755 C C . LEU A 1 94 ? 19.514 -11.262 -8.473 1.00 94.56 94 LEU A C 1
ATOM 757 O O . LEU A 1 94 ? 20.130 -10.388 -7.861 1.00 94.56 94 LEU A O 1
ATOM 761 N N . SER A 1 95 ? 19.309 -11.201 -9.791 1.00 95.31 95 SER A N 1
ATOM 762 C CA . SER A 1 95 ? 19.772 -10.060 -10.581 1.00 95.31 95 SER A CA 1
ATOM 763 C C . SER A 1 95 ? 19.091 -8.758 -10.117 1.00 95.31 95 SER A C 1
ATOM 765 O O . SER A 1 95 ? 17.916 -8.741 -9.719 1.00 95.31 95 SER A O 1
ATOM 767 N N . VAL A 1 96 ? 19.835 -7.655 -10.142 1.00 93.19 96 VAL A N 1
ATOM 768 C CA . VAL A 1 96 ? 19.356 -6.306 -9.802 1.00 93.19 96 VAL A CA 1
ATOM 769 C C . VAL A 1 96 ? 19.351 -5.470 -11.088 1.00 93.19 96 VAL A C 1
ATOM 771 O O . VAL A 1 96 ? 20.330 -5.541 -11.831 1.00 93.19 96 VAL A O 1
ATOM 774 N N . PRO A 1 97 ? 18.300 -4.671 -11.372 1.00 94.56 97 PRO A N 1
ATOM 775 C CA . PRO A 1 97 ? 17.117 -4.410 -10.538 1.00 94.56 97 PRO A CA 1
ATOM 776 C C . PRO A 1 97 ? 15.904 -5.313 -10.835 1.00 94.56 97 PRO A C 1
ATOM 778 O O . PRO A 1 97 ? 14.925 -5.282 -10.091 1.00 94.56 97 PRO A O 1
ATOM 781 N N . TYR A 1 98 ? 15.944 -6.128 -11.891 1.00 94.38 98 TYR A N 1
ATOM 782 C CA . TYR A 1 98 ? 14.732 -6.745 -12.450 1.00 94.38 98 TYR A CA 1
ATOM 783 C C . TYR A 1 98 ? 14.436 -8.182 -11.981 1.00 94.38 98 TYR A C 1
ATOM 785 O O . TYR A 1 98 ? 13.323 -8.665 -12.155 1.00 94.38 98 TYR A O 1
ATOM 793 N N . GLY A 1 99 ? 15.385 -8.883 -11.350 1.00 92.56 99 GLY A N 1
ATOM 794 C CA . GLY A 1 99 ? 15.203 -10.300 -11.005 1.00 92.56 99 GLY A CA 1
ATOM 795 C C . GLY A 1 99 ? 15.257 -11.205 -12.254 1.00 92.56 99 GLY A C 1
ATOM 796 O O . GLY A 1 99 ? 16.242 -11.113 -12.989 1.00 92.56 99 GLY A O 1
ATOM 797 N N . PRO A 1 100 ? 14.272 -12.090 -12.512 1.00 94.94 100 PRO A N 1
ATOM 798 C CA . PRO A 1 100 ? 13.059 -12.337 -11.728 1.00 94.94 100 PRO A CA 1
ATOM 799 C C . PRO A 1 100 ? 13.336 -13.188 -10.480 1.00 94.94 100 PRO A C 1
ATOM 801 O O . PRO A 1 100 ? 14.356 -13.867 -10.373 1.00 94.94 100 PRO A O 1
ATOM 804 N N . ILE A 1 101 ? 12.397 -13.188 -9.534 1.00 95.44 101 ILE A N 1
ATOM 805 C CA . ILE A 1 101 ? 12.396 -14.149 -8.423 1.00 95.44 101 ILE A CA 1
ATOM 806 C C . ILE A 1 101 ? 12.050 -15.544 -8.988 1.00 95.44 101 ILE A C 1
ATOM 808 O O . ILE A 1 101 ? 11.113 -15.644 -9.783 1.00 95.44 101 ILE A O 1
ATOM 812 N N . PRO A 1 102 ? 12.735 -16.636 -8.594 1.00 97.44 102 PRO A N 1
ATOM 813 C CA . PRO A 1 102 ? 12.381 -17.989 -9.019 1.00 97.44 102 PRO A CA 1
ATOM 814 C C . PRO A 1 102 ? 10.911 -18.329 -8.742 1.00 97.44 102 PRO A C 1
ATOM 816 O O . PRO A 1 102 ? 10.388 -18.002 -7.676 1.00 97.44 102 PRO A O 1
ATOM 819 N N . VAL A 1 103 ? 10.256 -19.026 -9.675 1.00 96.69 103 VAL A N 1
ATOM 820 C CA . VAL A 1 103 ? 8.815 -19.361 -9.632 1.00 96.69 103 VAL A CA 1
ATOM 821 C C . VAL A 1 103 ? 8.393 -19.973 -8.294 1.00 96.69 103 VAL A C 1
ATOM 823 O O . VAL A 1 103 ? 7.425 -19.523 -7.679 1.00 96.69 103 VAL A O 1
ATOM 826 N N . ASP A 1 104 ? 9.150 -20.949 -7.795 1.00 96.69 104 ASP A N 1
ATOM 827 C CA . ASP A 1 104 ? 8.847 -21.601 -6.518 1.00 96.69 104 ASP A CA 1
ATOM 828 C C . ASP A 1 104 ? 8.911 -20.627 -5.340 1.00 96.69 104 ASP A C 1
ATOM 830 O O . ASP A 1 104 ? 8.121 -20.721 -4.399 1.00 96.69 104 ASP A O 1
ATOM 834 N N . PHE A 1 105 ? 9.830 -19.662 -5.392 1.00 96.62 105 PHE A N 1
ATOM 835 C CA . PHE A 1 105 ? 9.963 -18.653 -4.353 1.00 96.62 105 PHE A CA 1
ATOM 836 C C . PHE A 1 105 ? 8.864 -17.583 -4.455 1.00 96.62 105 PHE A C 1
ATOM 838 O O . PHE A 1 105 ? 8.314 -17.185 -3.430 1.00 96.62 105 PHE A O 1
ATOM 845 N N . GLN A 1 106 ? 8.437 -17.199 -5.664 1.00 96.19 106 GLN A N 1
ATOM 846 C CA . GLN A 1 106 ? 7.264 -16.330 -5.853 1.00 96.19 106 GLN A CA 1
ATOM 847 C C . GLN A 1 106 ? 6.002 -16.936 -5.217 1.00 96.19 106 GLN A C 1
ATOM 849 O O . GLN A 1 106 ? 5.268 -16.252 -4.499 1.00 96.19 106 GLN A O 1
ATOM 854 N N . ARG A 1 107 ? 5.767 -18.241 -5.414 1.00 96.38 107 ARG A N 1
ATOM 855 C CA . ARG A 1 107 ? 4.636 -18.957 -4.795 1.00 96.38 107 ARG A CA 1
ATOM 856 C C . ARG A 1 107 ? 4.749 -18.995 -3.269 1.00 96.38 107 ARG A C 1
ATOM 858 O O . ARG A 1 107 ? 3.746 -18.795 -2.588 1.00 96.38 107 ARG A O 1
ATOM 865 N N . LYS A 1 108 ? 5.955 -19.182 -2.718 1.00 97.25 108 LYS A N 1
ATOM 866 C CA . LYS A 1 108 ? 6.208 -19.134 -1.261 1.00 97.25 108 LYS A CA 1
ATOM 867 C C . LYS A 1 108 ? 5.953 -17.750 -0.658 1.00 97.25 108 LYS A C 1
ATOM 869 O O . LYS A 1 108 ? 5.382 -17.668 0.432 1.00 97.25 108 LYS A O 1
ATOM 874 N N . ILE A 1 109 ? 6.324 -16.677 -1.363 1.00 96.25 109 ILE A N 1
ATOM 875 C CA . ILE A 1 109 ? 6.002 -15.297 -0.967 1.00 96.25 109 ILE A CA 1
ATOM 876 C C . ILE A 1 109 ? 4.483 -15.123 -0.903 1.00 96.25 109 ILE A C 1
ATOM 878 O O . ILE A 1 109 ? 3.964 -14.717 0.134 1.00 96.25 109 ILE A O 1
ATOM 882 N N . ARG A 1 110 ? 3.761 -15.496 -1.970 1.00 96.38 110 ARG A N 1
ATOM 883 C CA . ARG A 1 110 ? 2.292 -15.395 -2.037 1.00 96.38 110 ARG A CA 1
ATOM 884 C C . ARG A 1 110 ? 1.609 -16.206 -0.936 1.00 96.38 110 ARG A C 1
ATOM 886 O O . ARG A 1 110 ? 0.773 -15.666 -0.221 1.00 96.38 110 ARG A O 1
ATOM 893 N N . GLN A 1 111 ? 2.029 -17.457 -0.729 1.00 97.94 111 GLN A N 1
ATOM 894 C CA . GLN A 1 111 ? 1.555 -18.301 0.373 1.00 97.94 111 GLN A CA 1
ATOM 895 C C . GLN A 1 111 ? 1.726 -17.602 1.729 1.00 97.94 111 GLN A C 1
ATOM 897 O O . GLN A 1 111 ? 0.798 -17.565 2.534 1.00 97.94 111 GLN A O 1
ATOM 902 N N . SER A 1 112 ? 2.910 -17.041 1.984 1.00 97.50 112 SER A N 1
ATOM 903 C CA . SER A 1 112 ? 3.228 -16.398 3.261 1.00 97.50 112 SER A CA 1
ATOM 904 C C . SER A 1 112 ? 2.494 -15.078 3.464 1.00 97.50 112 SER A C 1
ATOM 906 O O . SER A 1 112 ? 2.109 -14.764 4.592 1.00 97.50 112 SER A O 1
ATOM 908 N N . TYR A 1 113 ? 2.256 -14.330 2.388 1.00 97.06 113 TYR A N 1
ATOM 909 C CA . TYR A 1 113 ? 1.411 -13.144 2.410 1.00 97.06 113 TYR A CA 1
ATOM 910 C C . TYR A 1 113 ? -0.035 -13.519 2.763 1.00 97.06 113 TYR A C 1
ATOM 912 O O . TYR A 1 113 ? -0.568 -13.000 3.740 1.00 97.06 113 TYR A O 1
ATOM 920 N N . PHE A 1 114 ? -0.640 -14.484 2.057 1.00 97.06 114 PHE A N 1
ATOM 921 C CA . PHE A 1 114 ? -2.013 -14.930 2.330 1.00 97.06 114 PHE A CA 1
ATOM 922 C C . PHE A 1 114 ? -2.171 -15.499 3.744 1.00 97.06 114 PHE A C 1
ATOM 924 O O . PHE A 1 114 ? -3.097 -15.123 4.457 1.00 97.06 114 PHE A O 1
ATOM 931 N N . ALA A 1 115 ? -1.218 -16.310 4.210 1.00 97.94 115 ALA A N 1
ATOM 932 C CA . ALA A 1 115 ? -1.212 -16.805 5.585 1.00 97.94 115 ALA A CA 1
ATOM 933 C C . ALA A 1 115 ? -1.104 -15.669 6.622 1.00 97.94 115 ALA A C 1
ATOM 935 O O . ALA A 1 115 ? -1.756 -15.723 7.665 1.00 97.94 115 ALA A O 1
ATOM 936 N N . SER A 1 116 ? -0.325 -14.620 6.332 1.00 97.94 116 SER A N 1
ATOM 937 C CA . SER A 1 116 ? -0.239 -13.427 7.186 1.00 97.94 116 SER A CA 1
ATOM 938 C C . SER A 1 116 ? -1.555 -12.645 7.217 1.00 97.94 116 SER A C 1
ATOM 940 O O . SER A 1 116 ? -1.916 -12.133 8.274 1.00 97.94 116 SER A O 1
ATOM 942 N N . VAL A 1 117 ? -2.278 -12.579 6.092 1.00 97.50 117 VAL A N 1
ATOM 943 C CA . VAL A 1 117 ? -3.609 -11.958 6.004 1.00 97.50 117 VAL A CA 1
ATOM 944 C C . VAL A 1 117 ? -4.641 -12.753 6.806 1.00 97.50 117 VAL A C 1
ATOM 946 O O . VAL A 1 117 ? -5.337 -12.157 7.617 1.00 97.50 117 VAL A O 1
ATOM 949 N N . SER A 1 118 ? -4.703 -14.085 6.689 1.00 98.31 118 SER A N 1
ATOM 950 C CA . SER A 1 118 ? -5.606 -14.890 7.537 1.00 98.31 118 SER A CA 1
ATOM 951 C C . SER A 1 118 ? -5.265 -14.790 9.019 1.00 98.31 118 SER A C 1
ATOM 953 O O . SER A 1 118 ? -6.146 -14.781 9.873 1.00 98.31 118 SER A O 1
ATOM 955 N N . TYR A 1 119 ? -3.978 -14.710 9.351 1.00 98.44 119 TYR A N 1
ATOM 956 C CA . TYR A 1 119 ? -3.564 -14.468 10.725 1.00 98.44 119 TYR A CA 1
ATOM 957 C C . TYR A 1 119 ? -4.057 -13.103 11.226 1.00 98.44 119 TYR A C 1
ATOM 959 O O . TYR A 1 119 ? -4.637 -13.040 12.311 1.00 98.44 119 TYR A O 1
ATOM 967 N N . LEU A 1 120 ? -3.876 -12.037 10.439 1.00 98.25 120 LEU A N 1
ATOM 968 C CA . LEU A 1 120 ? -4.415 -10.711 10.744 1.00 98.25 120 LEU A CA 1
ATOM 969 C C . LEU A 1 120 ? -5.935 -10.760 10.941 1.00 98.25 120 LEU A C 1
ATOM 971 O O . LEU A 1 120 ? -6.429 -10.229 11.932 1.00 98.25 120 LEU A O 1
ATOM 975 N N . ASP A 1 121 ? -6.652 -11.441 10.049 1.00 98.50 121 ASP A N 1
ATOM 976 C CA . ASP A 1 121 ? -8.105 -11.611 10.110 1.00 98.50 121 ASP A CA 1
ATOM 977 C C . ASP A 1 121 ? -8.552 -12.196 11.459 1.00 98.50 121 ASP A C 1
ATOM 979 O O . ASP A 1 121 ? -9.426 -11.635 12.114 1.00 98.50 121 ASP A O 1
ATOM 983 N N . THR A 1 122 ? -7.858 -13.214 11.985 1.00 98.56 122 THR A N 1
ATOM 984 C CA . THR A 1 122 ? -8.178 -13.728 13.334 1.00 98.56 122 THR A CA 1
ATOM 985 C C . THR A 1 122 ? -7.948 -12.709 14.449 1.00 98.56 122 THR A C 1
ATOM 987 O O . THR A 1 122 ? -8.686 -12.697 15.432 1.00 98.56 122 THR A O 1
ATOM 990 N N . GLN A 1 123 ? -6.938 -11.841 14.325 1.00 98.62 123 GLN A N 1
ATOM 991 C CA . GLN A 1 123 ? -6.680 -10.794 15.317 1.00 98.62 123 GLN A CA 1
ATOM 992 C C . GLN A 1 123 ? -7.762 -9.708 15.277 1.00 98.62 123 GLN A C 1
ATOM 994 O O . GLN A 1 123 ? -8.208 -9.245 16.329 1.00 98.62 123 GLN A O 1
ATOM 999 N N . VAL A 1 124 ? -8.232 -9.354 14.078 1.00 98.50 124 VAL A N 1
ATOM 1000 C CA . VAL A 1 124 ? -9.395 -8.480 13.882 1.00 98.50 124 VAL A CA 1
ATOM 1001 C C . VAL A 1 124 ? -10.649 -9.133 14.463 1.00 98.50 124 VAL A C 1
ATOM 1003 O O . VAL A 1 124 ? -11.336 -8.501 15.261 1.00 98.50 124 VAL A O 1
ATOM 1006 N N . GLY A 1 125 ? -10.899 -10.408 14.158 1.00 98.38 125 GLY A N 1
ATOM 1007 C CA . GLY A 1 125 ? -12.032 -11.170 14.683 1.00 98.38 125 GLY A CA 1
ATOM 1008 C C . GLY A 1 125 ? -12.074 -11.200 16.211 1.00 98.38 125 GLY A C 1
ATOM 1009 O O . GLY A 1 125 ? -13.121 -10.943 16.796 1.00 98.38 125 GLY A O 1
ATOM 1010 N N . HIS A 1 126 ? -10.938 -11.415 16.882 1.00 98.62 126 HIS A N 1
ATOM 1011 C CA . HIS A 1 126 ? -10.867 -11.334 18.346 1.00 98.62 126 HIS A CA 1
ATOM 1012 C C . HIS A 1 126 ? -11.220 -9.939 18.888 1.00 98.62 126 HIS A C 1
ATOM 1014 O O . HIS A 1 126 ? -11.890 -9.833 19.914 1.00 98.62 126 HIS A O 1
ATOM 1020 N N . LEU A 1 127 ? -10.766 -8.870 18.226 1.00 98.50 127 LEU A N 1
ATOM 1021 C CA . LEU A 1 127 ? -11.063 -7.499 18.646 1.00 98.50 127 LEU A CA 1
ATOM 1022 C C . LEU A 1 127 ? -12.548 -7.156 18.460 1.00 98.50 127 LEU A C 1
ATOM 1024 O O . LEU A 1 127 ? -13.148 -6.568 19.356 1.00 98.50 127 LEU A O 1
ATOM 1028 N N . LEU A 1 128 ? -13.135 -7.540 17.323 1.00 98.25 128 LEU A N 1
ATOM 1029 C CA . LEU A 1 128 ? -14.554 -7.318 17.036 1.00 98.25 128 LEU A CA 1
ATOM 1030 C C . LEU A 1 128 ? -15.454 -8.163 17.945 1.00 98.25 128 LEU A C 1
ATOM 1032 O O . LEU A 1 128 ? -16.404 -7.632 18.508 1.00 98.25 128 LEU A O 1
ATOM 1036 N N . SER A 1 129 ? -15.096 -9.427 18.190 1.00 98.38 129 SER A N 1
ATOM 1037 C CA . SER A 1 129 ? -15.809 -10.283 19.148 1.00 98.38 129 SER A CA 1
ATOM 1038 C C . SER A 1 129 ? -15.824 -9.668 20.547 1.00 98.38 129 SER A C 1
ATOM 1040 O O . SER A 1 129 ? -16.859 -9.659 21.200 1.00 98.38 129 SER A O 1
ATOM 1042 N N . ALA A 1 130 ? -14.707 -9.090 21.004 1.00 97.94 130 ALA A N 1
ATOM 1043 C CA . ALA A 1 130 ? -14.678 -8.401 22.292 1.00 97.94 130 ALA A CA 1
ATOM 1044 C C . ALA A 1 130 ? -15.570 -7.146 22.313 1.00 97.94 130 ALA A C 1
ATOM 1046 O O . ALA A 1 130 ? -16.157 -6.823 23.344 1.00 97.94 130 ALA A O 1
ATOM 1047 N N . LEU A 1 131 ? -15.685 -6.431 21.190 1.00 96.81 131 LEU A N 1
ATOM 1048 C CA . LEU A 1 131 ? -16.590 -5.289 21.061 1.00 96.81 131 LEU A CA 1
ATOM 1049 C C . LEU A 1 131 ? -18.060 -5.720 21.227 1.00 96.81 131 LEU A C 1
ATOM 1051 O O . LEU A 1 131 ? -18.820 -5.035 21.920 1.00 96.81 131 LEU A O 1
ATOM 1055 N N . ASP A 1 132 ? -18.434 -6.866 20.651 1.00 96.88 132 ASP A N 1
ATOM 1056 C CA . ASP A 1 132 ? -19.755 -7.489 20.809 1.00 96.88 132 ASP A CA 1
ATOM 1057 C C . ASP A 1 132 ? -19.996 -7.975 22.247 1.00 96.88 132 ASP A C 1
ATOM 1059 O O . ASP A 1 132 ? -21.009 -7.618 22.858 1.00 96.88 132 ASP A O 1
ATOM 1063 N N . ASP A 1 133 ? -19.042 -8.713 22.824 1.00 97.44 133 ASP A N 1
ATOM 1064 C CA . ASP A 1 133 ? -19.105 -9.246 24.194 1.00 97.44 133 ASP A CA 1
ATOM 1065 C C . ASP A 1 133 ? -19.226 -8.128 25.242 1.00 97.44 133 ASP A C 1
ATOM 1067 O O . ASP A 1 133 ? -19.866 -8.275 26.288 1.00 97.44 133 ASP A O 1
ATOM 1071 N N . PHE A 1 134 ? -18.622 -6.969 24.970 1.00 96.25 134 PHE A N 1
ATOM 1072 C CA . PHE A 1 134 ? -18.732 -5.788 25.821 1.00 96.25 134 PHE A CA 1
ATOM 1073 C C . PHE A 1 134 ? -19.975 -4.936 25.549 1.00 96.25 134 PHE A C 1
ATOM 1075 O O . PHE A 1 134 ? -20.197 -3.976 26.292 1.00 96.25 134 PHE A O 1
ATOM 1082 N N . HIS A 1 135 ? -20.804 -5.317 24.572 1.00 95.00 135 HIS A N 1
ATOM 1083 C CA . HIS A 1 135 ? -21.998 -4.600 24.117 1.00 95.00 135 HIS A CA 1
ATOM 1084 C C . HIS A 1 135 ? -21.709 -3.175 23.620 1.00 95.00 135 HIS A C 1
ATOM 1086 O O . HIS A 1 135 ? -22.515 -2.267 23.807 1.00 95.00 135 HIS A O 1
ATOM 1092 N N . LEU A 1 136 ? -20.549 -2.978 22.988 1.00 95.00 136 LEU A N 1
ATOM 1093 C CA . LEU A 1 136 ? -20.122 -1.696 22.419 1.00 95.00 136 LEU A CA 1
ATOM 1094 C C . LEU A 1 136 ? -20.438 -1.577 20.917 1.00 95.00 136 LEU A C 1
ATOM 1096 O O . LEU A 1 136 ? -20.364 -0.482 20.362 1.00 95.00 136 LEU A O 1
ATOM 1100 N N . ALA A 1 137 ? -20.810 -2.671 20.249 1.00 92.50 137 ALA A N 1
ATOM 1101 C CA . ALA A 1 137 ? -21.001 -2.711 18.796 1.00 92.50 137 ALA A CA 1
ATOM 1102 C C . ALA A 1 137 ? -22.101 -1.770 18.270 1.00 92.50 137 ALA A C 1
ATOM 1104 O O . ALA A 1 137 ? -21.961 -1.190 17.199 1.00 92.50 137 ALA A O 1
ATOM 1105 N N . ASN A 1 138 ? -23.170 -1.548 19.039 1.00 91.31 138 ASN A N 1
ATOM 1106 C CA . ASN A 1 138 ? -24.275 -0.658 18.656 1.00 91.31 138 ASN A CA 1
ATOM 1107 C C . ASN A 1 138 ? -23.962 0.843 18.808 1.00 91.31 138 ASN A C 1
ATOM 1109 O O . ASN A 1 138 ? -24.784 1.683 18.452 1.00 91.31 138 ASN A O 1
ATOM 1113 N N . SER A 1 139 ? -22.810 1.177 19.385 1.00 91.06 139 SER A N 1
ATOM 1114 C CA . SER A 1 139 ? -22.417 2.541 19.749 1.00 91.06 139 SER A CA 1
ATOM 1115 C C . SER A 1 139 ? -20.993 2.878 19.304 1.00 91.06 139 SER A C 1
ATOM 1117 O O . SER A 1 139 ? -20.468 3.933 19.657 1.00 91.06 139 SER A O 1
ATOM 1119 N N . THR A 1 140 ? -20.373 2.009 18.499 1.00 92.56 140 THR A N 1
ATOM 1120 C CA . THR A 1 140 ? -18.995 2.163 18.025 1.00 92.56 140 THR A CA 1
ATOM 1121 C C . THR A 1 140 ? -18.961 2.142 16.506 1.00 92.56 140 THR A C 1
ATOM 1123 O O . THR A 1 140 ? -19.397 1.185 15.874 1.00 92.56 140 THR A O 1
ATOM 1126 N N . ILE A 1 141 ? -18.380 3.182 15.912 1.00 89.44 141 ILE A N 1
ATOM 1127 C CA . ILE A 1 141 ? -18.050 3.192 14.487 1.00 89.44 141 ILE A CA 1
ATOM 1128 C C . ILE A 1 141 ? -16.736 2.431 14.301 1.00 89.44 141 ILE A C 1
ATOM 1130 O O . ILE A 1 141 ? -15.744 2.736 14.963 1.00 89.44 141 ILE A O 1
ATOM 1134 N N . VAL A 1 142 ? -16.715 1.469 13.378 1.00 90.75 142 VAL A N 1
ATOM 1135 C CA . VAL A 1 142 ? -15.505 0.723 13.009 1.00 90.75 142 VAL A CA 1
ATOM 1136 C C . VAL A 1 142 ? -15.059 1.156 11.616 1.00 90.75 142 VAL A C 1
ATOM 1138 O O . VAL A 1 142 ? -15.769 0.942 10.638 1.00 90.75 142 VAL A O 1
ATOM 1141 N N . ALA A 1 143 ? -13.870 1.751 11.529 1.00 87.25 143 ALA A N 1
ATOM 1142 C CA . ALA A 1 143 ? -13.206 2.058 10.266 1.00 87.25 143 ALA A CA 1
ATOM 1143 C C . ALA A 1 143 ? -12.003 1.123 10.087 1.00 87.25 143 ALA A C 1
ATOM 1145 O O . ALA A 1 143 ? -11.070 1.152 10.890 1.00 87.25 143 ALA A O 1
ATOM 1146 N N . PHE A 1 144 ? -12.027 0.297 9.041 1.00 88.38 144 PHE A N 1
ATOM 1147 C CA . PHE A 1 144 ? -10.950 -0.632 8.703 1.00 88.38 144 PHE A CA 1
ATOM 1148 C C . PHE A 1 144 ? -10.302 -0.212 7.382 1.00 88.38 144 PHE A C 1
ATOM 1150 O O . PHE A 1 144 ? -10.991 -0.021 6.384 1.00 88.38 144 PHE A O 1
ATOM 1157 N N . THR A 1 145 ? -8.983 -0.035 7.386 1.00 87.50 145 THR A N 1
ATOM 1158 C CA . THR A 1 145 ? -8.209 0.437 6.230 1.00 87.50 145 THR A CA 1
ATOM 1159 C C . THR A 1 145 ? -6.757 -0.028 6.339 1.00 87.50 145 THR A C 1
ATOM 1161 O O . THR A 1 145 ? -6.328 -0.513 7.386 1.00 87.50 145 THR A O 1
ATOM 1164 N N . SER A 1 146 ? -5.992 0.164 5.269 1.00 84.69 146 SER A N 1
ATOM 1165 C CA . SER A 1 146 ? -4.535 0.019 5.231 1.00 84.69 146 SER A CA 1
ATOM 1166 C C . SER A 1 146 ? -3.894 1.364 4.869 1.00 84.69 146 SER A C 1
ATOM 1168 O O . SER A 1 146 ? -4.546 2.233 4.291 1.00 84.69 146 SER A O 1
ATOM 1170 N N . ASP A 1 147 ? -2.636 1.550 5.258 1.00 82.50 147 ASP A N 1
ATOM 1171 C CA . ASP A 1 147 ? -1.792 2.685 4.879 1.00 82.50 147 ASP A CA 1
ATOM 1172 C C . ASP A 1 147 ? -1.465 2.692 3.380 1.00 82.50 147 ASP A C 1
ATOM 1174 O O . ASP A 1 147 ? -1.473 3.753 2.756 1.00 82.50 147 ASP A O 1
ATOM 1178 N N . HIS A 1 148 ? -1.215 1.516 2.798 1.00 80.69 148 HIS A N 1
ATOM 1179 C CA . HIS A 1 148 ? -1.067 1.306 1.362 1.00 80.69 148 HIS A CA 1
ATOM 1180 C C . HIS A 1 148 ? -1.222 -0.177 0.984 1.00 80.69 148 HIS A C 1
ATOM 1182 O O . HIS A 1 148 ? -0.845 -1.086 1.723 1.00 80.69 148 HIS A O 1
ATOM 1188 N N . GLY A 1 149 ? -1.719 -0.447 -0.223 1.00 71.19 149 GLY A N 1
ATOM 1189 C CA . GLY A 1 149 ? -1.758 -1.808 -0.761 1.00 71.19 149 GLY A CA 1
ATOM 1190 C C . GLY A 1 149 ? -0.412 -2.269 -1.330 1.00 71.19 149 GLY A C 1
ATOM 1191 O O . GLY A 1 149 ? 0.459 -1.464 -1.646 1.00 71.19 149 GLY A O 1
ATOM 1192 N N . GLN A 1 150 ? -0.277 -3.583 -1.524 1.00 61.28 150 GLN A N 1
ATOM 1193 C CA . GLN A 1 150 ? 0.686 -4.145 -2.486 1.00 61.28 150 GLN A CA 1
ATOM 1194 C C . GLN A 1 150 ? 0.142 -4.002 -3.925 1.00 61.28 150 GLN A C 1
ATOM 1196 O O . GLN A 1 150 ? 0.899 -3.786 -4.864 1.00 61.28 150 GLN A O 1
ATOM 1201 N N . GLN A 1 151 ? -1.185 -4.103 -4.065 1.00 58.09 151 GLN A N 1
ATOM 1202 C CA . GLN A 1 151 ? -2.000 -3.834 -5.250 1.00 58.09 151 GLN A CA 1
ATOM 1203 C C . GLN A 1 151 ? -3.357 -3.312 -4.747 1.00 58.09 151 GLN A C 1
ATOM 1205 O O . GLN A 1 151 ? -3.802 -3.718 -3.671 1.00 58.09 151 GLN A O 1
ATOM 1210 N N . VAL A 1 152 ? -3.994 -2.397 -5.476 1.00 51.97 152 VAL A N 1
ATOM 1211 C CA . VAL A 1 152 ? -5.252 -1.755 -5.066 1.00 51.97 152 VAL A CA 1
ATOM 1212 C C . VAL A 1 152 ? -6.248 -1.833 -6.221 1.00 51.97 152 VAL A C 1
ATOM 1214 O O . VAL A 1 152 ? -5.890 -1.503 -7.349 1.00 51.97 152 VAL A O 1
ATOM 1217 N N . VAL A 1 153 ? -7.477 -2.271 -5.933 1.00 48.06 153 VAL A N 1
ATOM 1218 C CA . VAL A 1 153 ? -8.573 -2.386 -6.915 1.00 48.06 153 VAL A CA 1
ATOM 1219 C C . VAL A 1 153 ? -9.593 -1.248 -6.813 1.00 48.06 153 VAL A C 1
ATOM 1221 O O . VAL A 1 153 ? -10.216 -0.922 -7.816 1.00 48.06 153 VAL A O 1
ATOM 1224 N N . ASP A 1 154 ? -9.683 -0.587 -5.654 1.00 55.72 154 ASP A N 1
ATOM 1225 C CA . ASP A 1 154 ? -10.641 0.491 -5.382 1.00 55.72 154 ASP A CA 1
ATOM 1226 C C . ASP A 1 154 ? -9.951 1.820 -5.055 1.00 55.72 154 ASP A C 1
ATOM 1228 O O . ASP A 1 154 ? -8.860 1.867 -4.485 1.00 55.72 154 ASP A O 1
ATOM 1232 N N . LEU A 1 155 ? -10.598 2.931 -5.402 1.00 59.50 155 LEU A N 1
ATOM 1233 C CA . LEU A 1 155 ? -10.021 4.266 -5.264 1.00 59.50 155 LEU A CA 1
ATOM 1234 C C . LEU A 1 155 ? -10.289 4.840 -3.875 1.00 59.50 155 LEU A C 1
ATOM 1236 O O . LEU A 1 155 ? -11.428 5.107 -3.502 1.00 59.50 155 LEU A O 1
ATOM 1240 N N . VAL A 1 156 ? -9.212 5.068 -3.122 1.00 61.59 156 VAL A N 1
ATOM 1241 C CA . VAL A 1 156 ? -9.243 5.771 -1.837 1.00 61.59 156 VAL A CA 1
ATOM 1242 C C . VAL A 1 156 ? -8.089 6.763 -1.788 1.00 61.59 156 VAL A C 1
ATOM 1244 O O . VAL A 1 156 ? -6.930 6.399 -1.980 1.00 61.59 156 VAL A O 1
ATOM 1247 N N . GLU A 1 157 ? -8.391 8.022 -1.479 1.00 70.06 157 GLU A N 1
ATOM 1248 C CA . GLU A 1 157 ? -7.364 9.019 -1.183 1.00 70.06 157 GLU A CA 1
ATOM 1249 C C . GLU A 1 157 ? -7.018 9.004 0.307 1.00 70.06 157 GLU A C 1
ATOM 1251 O O . GLU A 1 157 ? -7.819 9.409 1.155 1.00 70.06 157 GLU A O 1
ATOM 1256 N N . LEU A 1 158 ? -5.795 8.586 0.639 1.00 72.56 158 LEU A N 1
ATOM 1257 C CA . LEU A 1 158 ? -5.335 8.483 2.028 1.00 72.56 158 LEU A CA 1
ATOM 1258 C C . LEU A 1 158 ? -5.401 9.832 2.770 1.00 72.56 158 LEU A C 1
ATOM 1260 O O . LEU A 1 158 ? -5.768 9.886 3.944 1.00 72.56 158 LEU A O 1
ATOM 1264 N N . VAL A 1 159 ? -5.129 10.938 2.067 1.00 74.38 159 VAL A N 1
ATOM 1265 C CA . VAL A 1 159 ? -5.202 12.308 2.615 1.00 74.38 159 VAL A CA 1
ATOM 1266 C C . VAL A 1 159 ? -6.607 12.694 3.083 1.00 74.38 159 VAL A C 1
ATOM 1268 O O . VAL A 1 159 ? -6.761 13.586 3.921 1.00 74.38 159 VAL A O 1
ATOM 1271 N N . SER A 1 160 ? -7.632 12.012 2.573 1.00 79.06 160 SER A N 1
ATOM 1272 C CA . SER A 1 160 ? -9.033 12.224 2.928 1.00 79.06 160 SER A CA 1
ATOM 1273 C C . SER A 1 160 ? -9.450 11.405 4.159 1.00 79.06 160 SER A C 1
ATOM 1275 O O . SER A 1 160 ? -10.447 11.741 4.802 1.00 79.06 160 SER A O 1
ATOM 1277 N N . LEU A 1 161 ? -8.669 10.398 4.583 1.00 82.44 161 LEU A N 1
ATOM 1278 C CA . LEU A 1 161 ? -8.983 9.594 5.773 1.00 82.44 161 LEU A CA 1
ATOM 1279 C C . LEU A 1 161 ? -8.893 10.399 7.067 1.00 82.44 161 LEU A C 1
ATOM 1281 O O . LEU A 1 161 ? -9.826 10.358 7.864 1.00 82.44 161 LEU A O 1
ATOM 1285 N N . PHE A 1 162 ? -7.815 11.161 7.270 1.00 84.00 162 PHE A N 1
ATOM 1286 C CA . PHE A 1 162 ? -7.640 11.964 8.485 1.00 84.00 162 PHE A CA 1
ATOM 1287 C C . PHE A 1 162 ? -8.840 12.893 8.764 1.00 84.00 162 PHE A C 1
ATOM 1289 O O . PHE A 1 162 ? -9.487 12.714 9.797 1.00 84.00 162 PHE A O 1
ATOM 1296 N N . PRO A 1 163 ? -9.243 13.807 7.854 1.00 84.25 163 PRO A N 1
ATOM 1297 C CA . PRO A 1 163 ? -10.395 14.678 8.098 1.00 84.25 163 PRO A CA 1
ATOM 1298 C C . PRO A 1 163 ? -11.739 13.934 8.148 1.00 84.25 163 PRO A C 1
ATOM 1300 O O . PRO A 1 163 ? -12.715 14.469 8.679 1.00 84.25 163 PRO A O 1
ATOM 1303 N N . THR A 1 164 ? -11.823 12.716 7.606 1.00 83.75 164 THR A N 1
ATOM 1304 C CA . THR A 1 164 ? -13.005 11.851 7.750 1.00 83.75 164 THR A CA 1
ATOM 1305 C C . THR A 1 164 ? -13.094 11.289 9.163 1.00 83.75 164 THR A C 1
ATOM 1307 O O . THR A 1 164 ? -14.117 11.460 9.820 1.00 83.75 164 THR A O 1
ATOM 1310 N N . LEU A 1 165 ? -12.008 10.698 9.668 1.00 85.12 165 LEU A N 1
ATOM 1311 C CA . LEU A 1 165 ? -11.939 10.118 11.009 1.00 85.12 165 LEU A CA 1
ATOM 1312 C C . LEU A 1 165 ? -12.094 11.178 12.103 1.00 85.12 165 LEU A C 1
ATOM 1314 O O . LEU A 1 165 ? -12.838 10.956 13.053 1.00 85.12 165 LEU A O 1
ATOM 1318 N N . THR A 1 166 ? -11.460 12.347 11.953 1.00 84.25 166 THR A N 1
ATOM 1319 C CA . THR A 1 166 ? -11.640 13.476 12.880 1.00 84.25 166 THR A CA 1
ATOM 1320 C C . THR A 1 166 ? -13.111 13.878 12.968 1.00 84.25 166 THR A C 1
ATOM 1322 O O . THR A 1 166 ? -13.649 14.032 14.062 1.00 84.25 166 THR A O 1
ATOM 1325 N N . GLY A 1 167 ? -13.781 13.987 11.819 1.00 82.56 167 GLY A N 1
ATOM 1326 C CA . GLY A 1 167 ? -15.192 14.335 11.764 1.00 82.56 167 GLY A CA 1
ATOM 1327 C C . GLY A 1 167 ? -16.116 13.254 12.342 1.00 82.56 167 GLY A C 1
ATOM 1328 O O . GLY A 1 167 ? -17.036 13.588 13.084 1.00 82.56 167 GLY A O 1
ATOM 1329 N N . LEU A 1 168 ? -15.857 11.970 12.062 1.00 82.00 168 LEU A N 1
ATOM 1330 C CA . LEU A 1 168 ? -16.611 10.840 12.633 1.00 82.00 168 LEU A CA 1
ATOM 1331 C C . LEU A 1 168 ? -16.450 10.754 14.156 1.00 82.00 168 LEU A C 1
ATOM 1333 O O . LEU A 1 168 ? -17.391 10.395 14.855 1.00 82.00 168 LEU A O 1
ATOM 1337 N N . ALA A 1 169 ? -15.279 11.130 14.672 1.00 80.31 169 ALA A N 1
ATOM 1338 C CA . ALA A 1 169 ? -15.000 11.197 16.103 1.00 80.31 169 ALA A CA 1
ATOM 1339 C C . ALA A 1 169 ? -15.621 12.428 16.798 1.00 80.31 169 ALA A C 1
ATOM 1341 O O . ALA A 1 169 ? -15.407 12.622 17.993 1.00 80.31 169 ALA A O 1
ATOM 1342 N N . GLY A 1 170 ? -16.347 13.288 16.071 1.00 79.88 170 GLY A N 1
ATOM 1343 C CA . GLY A 1 170 ? -16.915 14.528 16.609 1.00 79.88 170 GLY A CA 1
ATOM 1344 C C . GLY A 1 170 ? -15.867 15.592 16.960 1.00 79.88 170 GLY A C 1
ATOM 1345 O O . GLY A 1 170 ? -16.162 16.526 17.705 1.00 79.88 170 GLY A O 1
ATOM 1346 N N . LEU A 1 171 ? -14.641 15.460 16.445 1.00 83.31 171 LEU A N 1
ATOM 1347 C CA . LEU A 1 171 ? -13.547 16.400 16.669 1.00 83.31 171 LEU A CA 1
ATOM 1348 C C . LEU A 1 171 ? -13.554 17.513 15.610 1.00 83.31 171 LEU A C 1
ATOM 1350 O O . LEU A 1 171 ? -14.065 17.355 14.499 1.00 83.31 171 LEU A O 1
ATOM 1354 N N . HIS A 1 172 ? -12.946 18.655 15.940 1.00 85.19 172 HIS A N 1
ATOM 1355 C CA . HIS A 1 172 ? -12.803 19.753 14.987 1.00 85.19 172 HIS A CA 1
ATOM 1356 C C . HIS A 1 172 ? -11.833 19.368 13.862 1.00 85.19 172 HIS A C 1
ATOM 1358 O O . HIS A 1 172 ? -10.659 19.097 14.110 1.00 85.19 172 HIS A O 1
ATOM 1364 N N . VAL A 1 173 ? -12.325 19.353 12.620 1.00 85.88 173 VAL A N 1
ATOM 1365 C CA . VAL A 1 173 ? -11.513 19.055 11.434 1.00 85.88 173 VAL A CA 1
ATOM 1366 C C . VAL A 1 173 ? -10.583 20.240 11.140 1.00 85.88 173 VAL A C 1
ATOM 1368 O O . VAL A 1 173 ? -11.091 21.347 10.948 1.00 85.88 173 VAL A O 1
ATOM 1371 N N . PRO A 1 174 ? -9.254 20.038 11.040 1.00 87.31 174 PRO A N 1
ATOM 1372 C CA . PRO A 1 174 ? -8.318 21.121 10.746 1.00 87.31 174 PRO A CA 1
ATOM 1373 C C . PRO A 1 174 ? -8.622 21.880 9.442 1.00 87.31 174 PRO A C 1
ATOM 1375 O O . PRO A 1 174 ? -9.217 21.317 8.508 1.00 87.31 174 PRO A O 1
ATOM 1378 N N . PRO A 1 175 ? -8.206 23.157 9.341 1.00 89.69 175 PRO A N 1
ATOM 1379 C CA . PRO A 1 175 ? -8.366 23.945 8.124 1.00 89.69 175 PRO A CA 1
ATOM 1380 C C . PRO A 1 175 ? -7.500 23.396 6.983 1.00 89.69 175 PRO A C 1
ATOM 1382 O O . PRO A 1 175 ? -6.555 22.634 7.203 1.00 89.69 175 PRO A O 1
ATOM 1385 N N . ARG A 1 176 ? -7.815 23.793 5.743 1.00 88.12 176 ARG A N 1
ATOM 1386 C CA . ARG A 1 176 ? -6.982 23.438 4.586 1.00 88.12 176 ARG A CA 1
ATOM 1387 C C . ARG A 1 176 ? -5.580 24.035 4.712 1.00 88.12 176 ARG A C 1
ATOM 1389 O O . ARG A 1 176 ? -5.441 25.169 5.165 1.00 88.12 176 ARG A O 1
ATOM 1396 N N . CYS A 1 177 ? -4.571 23.279 4.288 1.00 86.56 177 CYS A N 1
ATOM 1397 C CA . CYS A 1 177 ? -3.196 23.757 4.248 1.00 86.56 177 CYS A CA 1
ATOM 1398 C C . CYS A 1 177 ? -3.064 24.945 3.277 1.00 86.56 177 CYS A C 1
ATOM 1400 O O . CYS A 1 177 ? -3.542 24.851 2.143 1.00 86.56 177 CYS A O 1
ATOM 1402 N N . PRO A 1 178 ? -2.446 26.068 3.693 1.00 87.31 178 PRO A N 1
ATOM 1403 C CA . PRO A 1 178 ? -2.055 27.125 2.768 1.00 87.31 178 PRO A CA 1
ATOM 1404 C C . PRO A 1 178 ? -0.877 26.653 1.911 1.00 87.31 178 PRO A C 1
ATOM 1406 O O . PRO A 1 178 ? -0.133 25.758 2.304 1.00 87.31 178 PRO A O 1
ATOM 1409 N N . ILE A 1 179 ? -0.678 27.277 0.754 1.00 80.38 179 ILE A N 1
ATOM 1410 C CA . ILE A 1 179 ? 0.483 27.009 -0.097 1.00 80.38 179 ILE A CA 1
ATOM 1411 C C . ILE A 1 179 ? 1.437 28.208 0.038 1.00 80.38 179 ILE A C 1
ATOM 1413 O O . ILE A 1 179 ? 1.044 29.305 -0.369 1.00 80.38 179 ILE A O 1
ATOM 1417 N N . PRO A 1 180 ? 2.657 28.046 0.603 1.00 81.06 180 PRO A N 1
ATOM 1418 C CA . PRO A 1 180 ? 3.260 26.820 1.156 1.00 81.06 180 PRO A CA 1
ATOM 1419 C C . PRO A 1 180 ? 2.882 26.538 2.630 1.00 81.06 180 PRO A C 1
ATOM 1421 O O . PRO A 1 180 ? 2.607 27.460 3.397 1.00 81.06 180 PRO A O 1
ATOM 1424 N N . SER A 1 181 ? 2.943 25.268 3.051 1.00 81.06 181 SER A N 1
ATOM 1425 C CA . SER A 1 181 ? 2.531 24.801 4.392 1.00 81.06 181 SER A CA 1
ATOM 1426 C C . SER A 1 181 ? 3.677 24.345 5.311 1.00 81.06 181 SER A C 1
ATOM 1428 O O . SER A 1 181 ? 3.407 23.861 6.405 1.00 81.06 181 SER A O 1
ATOM 1430 N N . PHE A 1 182 ? 4.952 24.526 4.937 1.00 74.50 182 PHE A N 1
ATOM 1431 C CA . PHE A 1 182 ? 6.116 23.958 5.656 1.00 74.50 182 PHE A CA 1
ATOM 1432 C C . PHE A 1 182 ? 6.224 24.308 7.152 1.00 74.50 182 PHE A C 1
ATOM 1434 O O . PHE A 1 182 ? 6.861 23.578 7.907 1.00 74.50 182 PHE A O 1
ATOM 1441 N N . HIS A 1 183 ? 5.625 25.418 7.586 1.00 81.94 183 HIS A N 1
ATOM 1442 C CA . HIS A 1 183 ? 5.631 25.872 8.983 1.00 81.94 183 HIS A CA 1
ATOM 1443 C C . HIS A 1 183 ? 4.243 25.829 9.634 1.00 81.94 183 HIS A C 1
ATOM 1445 O O . HIS A 1 183 ? 4.026 26.442 10.678 1.00 81.94 183 HIS A O 1
ATOM 1451 N N . VAL A 1 184 ? 3.292 25.133 9.012 1.00 85.62 184 VAL A N 1
ATOM 1452 C CA . VAL A 1 184 ? 1.946 24.947 9.547 1.00 85.62 184 VAL A CA 1
ATOM 1453 C C . VAL A 1 184 ? 1.913 23.634 10.312 1.00 85.62 184 VAL A C 1
ATOM 1455 O O . VAL A 1 184 ? 2.028 22.562 9.731 1.00 85.62 184 VAL A O 1
ATOM 1458 N N . GLU A 1 185 ? 1.754 23.730 11.629 1.00 83.94 185 GLU A N 1
ATOM 1459 C CA . GLU A 1 185 ? 1.783 22.575 12.530 1.00 83.94 185 GLU A CA 1
ATOM 1460 C C . GLU A 1 185 ? 0.597 21.621 12.312 1.00 83.94 185 GLU A C 1
ATOM 1462 O O . GLU A 1 185 ? 0.759 20.405 12.389 1.00 83.94 185 GLU A O 1
ATOM 1467 N N . LEU A 1 186 ? -0.594 22.160 12.016 1.00 86.56 186 LEU A N 1
ATOM 1468 C CA . LEU A 1 186 ? -1.806 21.364 11.826 1.00 86.56 186 LEU A CA 1
ATOM 1469 C C . LEU A 1 186 ? -2.714 21.945 10.735 1.00 86.56 186 LEU A C 1
ATOM 1471 O O . LEU A 1 186 ? -3.356 22.981 10.913 1.00 86.56 186 LEU A O 1
ATOM 1475 N N . CYS A 1 187 ? -2.810 21.237 9.615 1.00 88.00 187 CYS A N 1
ATOM 1476 C CA . CYS A 1 187 ? -3.741 21.509 8.523 1.00 88.00 187 CYS A CA 1
ATOM 1477 C C . CYS A 1 187 ? -4.064 20.209 7.767 1.00 88.00 187 CYS A C 1
ATOM 1479 O O . CYS A 1 187 ? -3.515 19.152 8.077 1.00 88.00 187 CYS A O 1
ATOM 1481 N N . ARG A 1 188 ? -4.983 20.263 6.795 1.00 86.75 188 ARG A N 1
ATOM 1482 C CA . ARG A 1 188 ? -5.339 19.122 5.931 1.00 86.75 188 ARG A CA 1
ATOM 1483 C C . ARG A 1 188 ? -5.251 19.465 4.447 1.00 86.75 188 ARG A C 1
ATOM 1485 O O . ARG A 1 188 ? -5.536 20.594 4.056 1.00 86.75 188 ARG A O 1
ATOM 1492 N N . GLU A 1 189 ? -4.996 18.467 3.614 1.00 79.69 189 GLU A N 1
ATOM 1493 C CA . GLU A 1 189 ? -5.102 18.597 2.153 1.00 79.69 189 GLU A CA 1
ATOM 1494 C C . GLU A 1 189 ? -6.374 17.918 1.618 1.00 79.69 189 GLU A C 1
ATOM 1496 O O . GLU A 1 189 ? -7.124 18.526 0.852 1.00 79.69 189 GLU A O 1
ATOM 1501 N N . GLY A 1 190 ? -6.697 16.717 2.115 1.00 77.50 190 GLY A N 1
ATOM 1502 C CA . GLY A 1 190 ? -7.879 15.956 1.703 1.00 77.50 190 GLY A CA 1
ATOM 1503 C C . GLY A 1 190 ? -9.214 16.550 2.159 1.00 77.50 190 GLY A C 1
ATOM 1504 O O . GLY A 1 190 ? -9.302 17.378 3.080 1.00 77.50 190 GLY A O 1
ATOM 1505 N N . GLN A 1 191 ? -10.293 16.123 1.503 1.00 77.44 191 GLN A N 1
ATOM 1506 C CA . GLN A 1 191 ? -11.660 16.458 1.901 1.00 77.44 191 GLN A CA 1
ATOM 1507 C C . GLN A 1 191 ? -12.216 15.379 2.827 1.00 77.44 191 GLN A C 1
ATOM 1509 O O . GLN A 1 191 ? -11.920 14.201 2.681 1.00 77.44 191 GLN A O 1
ATOM 1514 N N . SER A 1 192 ? -13.038 15.780 3.796 1.00 78.44 192 SER A N 1
ATOM 1515 C CA . SER A 1 192 ? -13.745 14.801 4.618 1.00 78.44 192 SER A CA 1
ATOM 1516 C C . SER A 1 192 ? -14.781 14.073 3.760 1.00 78.44 192 SER A C 1
ATOM 1518 O O . SER A 1 192 ? -15.637 14.708 3.142 1.00 78.44 192 SER A O 1
ATOM 1520 N N . LEU A 1 193 ? -14.727 12.744 3.761 1.00 77.31 193 LEU A N 1
ATOM 1521 C CA . LEU A 1 193 ? -15.686 11.860 3.102 1.00 77.31 193 LEU A CA 1
ATOM 1522 C C . LEU A 1 193 ? -16.934 11.622 3.958 1.00 77.31 193 LEU A C 1
ATOM 1524 O O . LEU A 1 193 ? -17.791 10.837 3.572 1.00 77.31 193 LEU A O 1
ATOM 1528 N N . LEU A 1 194 ? -17.082 12.323 5.090 1.00 73.12 194 LEU A N 1
ATOM 1529 C CA . LEU A 1 194 ? -18.225 12.219 6.005 1.00 73.12 194 LEU A CA 1
ATOM 1530 C C . LEU A 1 194 ? -19.594 12.235 5.316 1.00 73.12 194 LEU A C 1
ATOM 1532 O O . LEU A 1 194 ? -20.513 11.566 5.779 1.00 73.12 194 LEU A O 1
ATOM 1536 N N . LYS A 1 195 ? -19.738 12.991 4.221 1.00 71.50 195 LYS A N 1
ATOM 1537 C CA . LYS A 1 195 ? -20.976 13.051 3.429 1.00 71.50 195 LYS A CA 1
ATOM 1538 C C . LYS A 1 195 ? -21.433 11.676 2.927 1.00 71.50 195 LYS A C 1
ATOM 1540 O O . LYS A 1 195 ? -22.627 11.452 2.822 1.00 71.50 195 LYS A O 1
ATOM 1545 N N . HIS A 1 196 ? -20.500 10.755 2.693 1.00 67.19 196 HIS A N 1
ATOM 1546 C CA . HIS A 1 196 ? -20.781 9.387 2.258 1.00 67.19 196 HIS A CA 1
ATOM 1547 C C . HIS A 1 196 ? -21.156 8.445 3.416 1.00 67.19 196 HIS A C 1
ATOM 1549 O O . HIS A 1 196 ? -21.618 7.340 3.168 1.00 67.19 196 HIS A O 1
ATOM 1555 N N . PHE A 1 197 ? -20.980 8.872 4.673 1.00 64.94 197 PHE A N 1
ATOM 1556 C CA . PHE A 1 197 ? -21.287 8.084 5.876 1.00 64.94 197 PHE A CA 1
ATOM 1557 C C . PHE A 1 197 ? -22.563 8.544 6.597 1.00 64.94 197 PHE A C 1
ATOM 1559 O O . PHE A 1 197 ? -22.951 7.951 7.604 1.00 64.94 197 PHE A O 1
ATOM 1566 N N . ARG A 1 198 ? -23.222 9.616 6.136 1.00 57.69 198 ARG A N 1
ATOM 1567 C CA . ARG A 1 198 ? -24.493 10.066 6.717 1.00 57.69 198 ARG A CA 1
ATOM 1568 C C . ARG A 1 198 ? -25.632 9.197 6.183 1.00 57.69 198 ARG A C 1
ATOM 1570 O O . ARG A 1 198 ? -26.219 9.503 5.158 1.00 57.69 198 ARG A O 1
ATOM 1577 N N . PHE A 1 199 ? -25.940 8.129 6.913 1.00 50.31 199 PHE A N 1
ATOM 1578 C CA . PHE A 1 199 ? -27.071 7.220 6.684 1.00 50.31 199 PHE A CA 1
ATOM 1579 C C . PHE A 1 199 ? -28.439 7.833 7.059 1.00 50.31 199 PHE A C 1
ATOM 1581 O O . PHE A 1 199 ? -29.265 7.155 7.665 1.00 50.31 199 PHE A O 1
ATOM 1588 N N . GLN A 1 200 ? -28.680 9.117 6.775 1.00 43.03 200 GLN A N 1
ATOM 1589 C CA . GLN A 1 200 ? -30.010 9.706 6.959 1.00 43.03 200 GLN A CA 1
ATOM 1590 C C . GLN A 1 200 ? -30.726 9.764 5.609 1.00 43.03 200 GLN A C 1
ATOM 1592 O O . GLN A 1 200 ? -30.330 10.519 4.728 1.00 43.03 200 GLN A O 1
ATOM 1597 N N . ASP A 1 201 ? -31.754 8.917 5.518 1.00 39.50 201 ASP A N 1
ATOM 1598 C CA . ASP A 1 201 ? -32.883 8.936 4.586 1.00 39.50 201 ASP A CA 1
ATOM 1599 C C . ASP A 1 201 ? -32.599 8.519 3.131 1.00 39.50 201 ASP A C 1
ATOM 1601 O O . ASP A 1 201 ? -32.526 9.319 2.206 1.00 39.50 201 ASP A O 1
ATOM 1605 N N . LEU A 1 202 ? -32.552 7.196 2.918 1.00 39.94 202 LEU A N 1
ATOM 1606 C CA . LEU A 1 202 ? -32.836 6.546 1.627 1.00 39.94 202 LEU A CA 1
ATOM 1607 C C . LEU A 1 202 ? -34.355 6.536 1.335 1.00 39.94 202 LEU A C 1
ATOM 1609 O O . LEU A 1 202 ? -34.914 5.512 0.947 1.00 39.94 202 LEU A O 1
ATOM 1613 N N . GLU A 1 203 ? -35.032 7.665 1.530 1.00 38.25 203 GLU A N 1
ATOM 1614 C CA . GLU A 1 203 ? -36.340 7.922 0.926 1.00 38.25 203 GLU A CA 1
ATOM 1615 C C . GLU A 1 203 ? -36.173 9.086 -0.051 1.00 38.25 203 GLU A C 1
ATOM 1617 O O . GLU A 1 203 ? -35.962 10.227 0.341 1.00 38.25 203 GLU A O 1
ATOM 1622 N N . GLU A 1 204 ? -36.228 8.740 -1.338 1.00 41.59 204 GLU A N 1
ATOM 1623 C CA . GLU A 1 204 ? -36.506 9.641 -2.459 1.00 41.59 204 GLU A CA 1
ATOM 1624 C C . GLU A 1 204 ? -35.689 10.941 -2.524 1.00 41.59 204 GLU A C 1
ATOM 1626 O O . GLU A 1 204 ? -36.228 12.036 -2.385 1.00 41.59 204 GLU A O 1
ATOM 1631 N N . ASP A 1 205 ? -34.417 10.840 -2.920 1.00 32.28 205 ASP A N 1
ATOM 1632 C CA . ASP A 1 205 ? -33.793 11.941 -3.659 1.00 32.28 205 ASP A CA 1
ATOM 1633 C C . ASP A 1 205 ? -33.623 11.555 -5.134 1.00 32.28 205 ASP A C 1
ATOM 1635 O O . ASP A 1 205 ? -32.592 11.057 -5.591 1.00 32.28 205 ASP A O 1
ATOM 1639 N N . LEU A 1 206 ? -34.697 11.780 -5.899 1.00 34.53 206 LEU A N 1
ATOM 1640 C CA . LEU A 1 206 ? -34.763 11.661 -7.363 1.00 34.53 206 LEU A CA 1
ATOM 1641 C C . LEU A 1 206 ? -33.902 12.721 -8.092 1.00 34.53 206 LEU A C 1
ATOM 1643 O O . LEU A 1 206 ? -34.031 12.890 -9.303 1.00 34.53 206 LEU A O 1
ATOM 1647 N N . THR A 1 207 ? -33.004 13.413 -7.383 1.00 34.84 207 THR A N 1
ATOM 1648 C CA . THR A 1 207 ? -31.985 14.313 -7.948 1.00 34.84 207 THR A CA 1
ATOM 1649 C C . THR A 1 207 ? -30.579 13.697 -8.008 1.00 34.84 207 THR A C 1
ATOM 1651 O O . THR A 1 207 ? -29.646 14.344 -8.482 1.00 34.84 207 THR A O 1
ATOM 1654 N N . LEU A 1 208 ? -30.422 12.411 -7.657 1.00 41.09 208 LEU A N 1
ATOM 1655 C CA . LEU A 1 208 ? -29.181 11.616 -7.792 1.00 41.09 208 LEU A CA 1
ATOM 1656 C C . LEU A 1 208 ? -28.683 11.407 -9.244 1.00 41.09 208 LEU A C 1
ATOM 1658 O O . LEU A 1 208 ? -27.866 10.523 -9.500 1.00 41.09 208 LEU A O 1
ATOM 1662 N N . HIS A 1 209 ? -29.153 12.210 -10.200 1.00 40.81 209 HIS A N 1
ATOM 1663 C CA . HIS A 1 209 ? -28.725 12.178 -11.595 1.00 40.81 209 HIS A CA 1
ATOM 1664 C C . HIS A 1 209 ? -27.739 13.278 -12.004 1.00 40.81 209 HIS A C 1
ATOM 1666 O O . HIS A 1 209 ? -27.262 13.227 -13.135 1.00 40.81 209 HIS A O 1
ATOM 1672 N N . ASP A 1 210 ? -27.346 14.196 -11.115 1.00 40.03 210 ASP A N 1
ATOM 1673 C CA . ASP A 1 210 ? -26.388 15.247 -11.476 1.00 40.03 210 ASP A CA 1
ATOM 1674 C C . ASP A 1 210 ? -24.977 14.995 -10.915 1.00 40.03 210 ASP A C 1
ATOM 1676 O O . ASP A 1 210 ? -24.632 15.327 -9.782 1.00 40.03 210 ASP A O 1
ATOM 1680 N N . ASN A 1 211 ? -24.163 14.429 -11.813 1.00 39.22 211 ASN A N 1
ATOM 1681 C CA . ASN A 1 211 ? -22.716 14.218 -11.795 1.00 39.22 211 ASN A CA 1
ATOM 1682 C C . ASN A 1 211 ? -22.153 13.282 -10.711 1.00 39.22 211 ASN A C 1
ATOM 1684 O O . ASN A 1 211 ? -21.724 13.748 -9.647 1.00 39.22 211 ASN A O 1
ATOM 1688 N N . PRO A 1 212 ? -21.975 11.978 -11.025 1.00 45.06 212 PRO A N 1
ATOM 1689 C CA . PRO A 1 212 ? -20.906 11.215 -10.405 1.00 45.06 212 PRO A CA 1
ATOM 1690 C C . PRO A 1 212 ? -19.611 11.896 -10.839 1.00 45.06 212 PRO A C 1
ATOM 1692 O O . PRO A 1 212 ? -19.071 11.601 -11.898 1.00 45.06 212 PRO A O 1
ATOM 1695 N N . HIS A 1 213 ? -19.140 12.877 -10.067 1.00 46.62 213 HIS A N 1
ATOM 1696 C CA . HIS A 1 213 ? -17.748 13.284 -10.136 1.00 46.62 213 HIS A CA 1
ATOM 1697 C C . HIS A 1 213 ? -16.954 11.983 -10.146 1.00 46.62 213 HIS A C 1
ATOM 1699 O O . HIS A 1 213 ? -17.025 11.236 -9.163 1.00 46.62 213 HIS A O 1
ATOM 1705 N N . GLU A 1 214 ? -16.307 11.680 -11.277 1.00 53.53 214 GLU A N 1
ATOM 1706 C CA . GLU A 1 214 ? -15.373 10.569 -11.389 1.00 53.53 214 GLU A CA 1
ATOM 1707 C C . GLU A 1 214 ? -14.576 10.561 -10.093 1.00 53.53 214 GLU A C 1
ATOM 1709 O O . GLU A 1 214 ? -14.057 11.600 -9.670 1.00 53.53 214 GLU A O 1
ATOM 1714 N N . SER A 1 215 ? -14.581 9.438 -9.382 1.00 69.50 215 SER A N 1
ATOM 1715 C CA . SER A 1 215 ? -13.756 9.320 -8.188 1.00 69.50 215 SER A CA 1
ATOM 1716 C C . SER A 1 215 ? -12.318 9.314 -8.678 1.00 69.50 215 SER A C 1
ATOM 1718 O O . SER A 1 215 ? -11.792 8.274 -9.042 1.00 69.50 215 SER A O 1
ATOM 1720 N N . ILE A 1 216 ? -11.729 10.498 -8.812 1.00 77.25 216 ILE A N 1
ATOM 1721 C CA . ILE A 1 216 ? -10.347 10.664 -9.226 1.00 77.25 216 ILE A CA 1
ATOM 1722 C C . ILE A 1 216 ? -9.492 10.510 -7.975 1.00 77.25 216 ILE A C 1
ATOM 1724 O O . ILE A 1 216 ? -9.744 11.177 -6.974 1.00 77.25 216 ILE A O 1
ATOM 1728 N N . ALA A 1 217 ? -8.484 9.645 -8.040 1.00 81.50 217 ALA A N 1
ATOM 1729 C CA . ALA A 1 217 ? -7.445 9.555 -7.027 1.00 81.50 217 ALA A CA 1
ATOM 1730 C C . ALA A 1 217 ? -6.127 10.098 -7.580 1.00 81.50 217 ALA A C 1
ATOM 1732 O O . ALA A 1 217 ? -5.691 9.714 -8.672 1.00 81.50 217 ALA A O 1
ATOM 1733 N N . TYR A 1 218 ? -5.478 10.955 -6.795 1.00 84.56 218 TYR A N 1
ATOM 1734 C CA . TYR A 1 218 ? -4.142 11.463 -7.092 1.00 84.56 218 TYR A CA 1
ATOM 1735 C C . TYR A 1 218 ? -3.082 10.743 -6.259 1.00 84.56 218 TYR A C 1
ATOM 1737 O O . TYR A 1 218 ? -3.265 10.470 -5.072 1.00 84.56 218 TYR A O 1
ATOM 1745 N N . SER A 1 219 ? -1.931 10.468 -6.869 1.00 88.25 219 SER A N 1
ATOM 1746 C CA . SER A 1 219 ? -0.760 9.967 -6.146 1.00 88.25 219 SER A CA 1
ATOM 1747 C C . SER A 1 219 ? 0.522 10.567 -6.700 1.00 88.25 219 SER A C 1
ATOM 1749 O O . SER A 1 219 ? 0.606 10.850 -7.895 1.00 88.25 219 SER A O 1
ATOM 1751 N N . GLN A 1 220 ? 1.524 10.709 -5.837 1.00 91.62 220 GLN A N 1
ATOM 1752 C CA . GLN A 1 220 ? 2.866 11.128 -6.218 1.00 91.62 220 GLN A CA 1
ATOM 1753 C C . GLN A 1 220 ? 3.898 10.094 -5.772 1.00 91.62 220 GLN A C 1
ATOM 1755 O O . GLN A 1 220 ? 3.767 9.519 -4.689 1.00 91.62 220 GLN A O 1
ATOM 1760 N N . TYR A 1 221 ? 4.931 9.874 -6.581 1.00 94.38 221 TYR A N 1
ATOM 1761 C CA . TYR A 1 221 ? 6.010 8.954 -6.241 1.00 94.38 221 TYR A CA 1
ATOM 1762 C C . TYR A 1 221 ? 7.385 9.528 -6.616 1.00 94.38 221 TYR A C 1
ATOM 1764 O O . TYR A 1 221 ? 7.625 9.820 -7.789 1.00 94.38 221 TYR A O 1
ATOM 1772 N N . PRO A 1 222 ? 8.321 9.675 -5.660 1.00 97.06 222 PRO A N 1
ATOM 1773 C CA . PRO A 1 222 ? 9.627 10.260 -5.932 1.00 97.06 222 PRO A CA 1
ATOM 1774 C C . PRO A 1 222 ? 10.626 9.246 -6.496 1.00 97.06 222 PRO A C 1
ATOM 1776 O O . PRO A 1 222 ? 10.675 8.087 -6.074 1.00 97.06 222 PRO A O 1
ATOM 1779 N N . ARG A 1 223 ? 11.501 9.704 -7.393 1.00 97.69 223 ARG A N 1
ATOM 1780 C CA . ARG A 1 223 ? 12.626 8.930 -7.928 1.00 97.69 223 ARG A CA 1
ATOM 1781 C C . ARG A 1 223 ? 13.926 9.738 -7.904 1.00 97.69 223 ARG A C 1
ATOM 1783 O O . ARG A 1 223 ? 13.920 10.946 -8.158 1.00 97.69 223 ARG A O 1
ATOM 1790 N N . PRO A 1 224 ? 15.063 9.079 -7.618 1.00 97.56 224 PRO A N 1
ATOM 1791 C CA . PRO A 1 224 ? 16.365 9.736 -7.633 1.00 97.56 224 PRO A CA 1
ATOM 1792 C C . PRO A 1 224 ? 16.949 9.899 -9.046 1.00 97.56 224 PRO A C 1
ATOM 1794 O O . PRO A 1 224 ? 17.900 10.660 -9.229 1.00 97.56 224 PRO A O 1
ATOM 1797 N N . ALA A 1 225 ? 16.417 9.168 -10.035 1.00 97.56 225 ALA A N 1
ATOM 1798 C CA . ALA A 1 225 ? 16.845 9.173 -11.435 1.00 97.56 225 ALA A CA 1
ATOM 1799 C C . ALA A 1 225 ? 15.836 8.436 -12.338 1.00 97.56 225 ALA A C 1
ATOM 1801 O O . ALA A 1 225 ? 14.930 7.771 -11.837 1.00 97.56 225 ALA A O 1
ATOM 1802 N N . ASP A 1 226 ? 16.082 8.477 -13.650 1.00 97.62 226 ASP A N 1
ATOM 1803 C CA . ASP A 1 226 ? 15.261 7.844 -14.702 1.00 97.62 226 ASP A CA 1
ATOM 1804 C C . ASP A 1 226 ? 15.359 6.321 -14.754 1.00 97.62 226 ASP A C 1
ATOM 1806 O O . ASP A 1 226 ? 14.553 5.660 -15.399 1.00 97.62 226 ASP A O 1
ATOM 1810 N N . TYR A 1 227 ? 16.367 5.755 -14.098 1.00 97.44 227 TYR A N 1
ATOM 1811 C CA . TYR A 1 227 ? 16.602 4.319 -14.053 1.00 97.44 227 TYR A CA 1
ATOM 1812 C C . TYR A 1 227 ? 16.667 3.847 -12.599 1.00 97.44 227 TYR A C 1
ATOM 1814 O O . TYR A 1 227 ? 17.141 4.603 -11.742 1.00 97.44 227 TYR A O 1
ATOM 1822 N N . PRO A 1 228 ? 16.243 2.604 -12.301 1.00 96.25 228 PRO A N 1
ATOM 1823 C CA . PRO A 1 228 ? 16.299 2.065 -10.950 1.00 96.25 228 PRO A CA 1
ATOM 1824 C C . PRO A 1 228 ? 17.724 2.054 -10.380 1.00 96.25 228 PRO A C 1
ATOM 1826 O O . PRO A 1 228 ? 18.671 1.595 -11.018 1.00 96.25 228 PRO A O 1
ATOM 1829 N N . GLN A 1 229 ? 17.860 2.527 -9.144 1.00 94.50 229 GLN A N 1
ATOM 1830 C CA . GLN A 1 229 ? 19.082 2.561 -8.345 1.00 94.50 229 GLN A CA 1
ATOM 1831 C C . GLN A 1 229 ? 18.804 1.997 -6.948 1.00 94.50 229 GLN A C 1
ATOM 1833 O O . GLN A 1 229 ? 17.658 1.779 -6.559 1.00 94.50 229 GLN A O 1
ATOM 1838 N N . TRP A 1 230 ? 19.858 1.794 -6.158 1.00 92.75 230 TRP A N 1
ATOM 1839 C CA . TRP A 1 230 ? 19.761 1.209 -4.817 1.00 92.75 230 TRP A CA 1
ATOM 1840 C C . TRP A 1 230 ? 18.837 1.986 -3.858 1.00 92.75 230 TRP A C 1
ATOM 1842 O O . TRP A 1 230 ? 18.265 1.385 -2.953 1.00 92.75 230 TRP A O 1
ATOM 1852 N N . ASN A 1 231 ? 18.673 3.299 -4.050 1.00 94.88 231 ASN A N 1
ATOM 1853 C CA . ASN A 1 231 ? 17.794 4.159 -3.253 1.00 94.88 231 ASN A CA 1
ATOM 1854 C C . ASN A 1 231 ? 16.470 4.507 -3.960 1.00 94.88 231 ASN A C 1
ATOM 1856 O O . ASN A 1 231 ? 15.730 5.344 -3.449 1.00 94.88 231 ASN A O 1
ATOM 1860 N N . SER A 1 232 ? 16.137 3.889 -5.102 1.00 96.00 232 SER A N 1
ATOM 1861 C CA . SER A 1 232 ? 14.907 4.211 -5.848 1.00 96.00 232 SER A CA 1
ATOM 1862 C C . SER A 1 232 ? 13.617 3.840 -5.120 1.00 96.00 232 SER A C 1
ATOM 1864 O O . SER A 1 232 ? 12.577 4.417 -5.435 1.00 96.00 232 SER A O 1
ATOM 1866 N N . ASP A 1 233 ? 13.663 2.910 -4.161 1.00 92.44 233 ASP A N 1
ATOM 1867 C CA . ASP A 1 233 ? 12.488 2.531 -3.366 1.00 92.44 233 ASP A CA 1
ATOM 1868 C C . ASP A 1 233 ? 12.053 3.634 -2.404 1.00 92.44 233 ASP A C 1
ATOM 1870 O O . ASP A 1 233 ? 10.865 3.854 -2.195 1.00 92.44 233 ASP A O 1
ATOM 1874 N N . LYS A 1 234 ? 13.028 4.291 -1.771 1.00 93.94 234 LYS A N 1
ATOM 1875 C CA . LYS A 1 234 ? 12.820 5.281 -0.710 1.00 93.94 234 LYS A CA 1
ATOM 1876 C C . LYS A 1 234 ? 13.936 6.333 -0.781 1.00 93.94 234 LYS A C 1
ATOM 1878 O O . LYS A 1 234 ? 14.814 6.339 0.086 1.00 93.94 234 LYS A O 1
ATOM 1883 N N . PRO A 1 235 ? 13.963 7.185 -1.824 1.00 96.00 235 PRO A N 1
ATOM 1884 C CA . PRO A 1 235 ? 14.990 8.213 -1.940 1.00 96.00 235 PRO A CA 1
ATOM 1885 C C . PRO A 1 235 ? 14.865 9.214 -0.787 1.00 96.00 235 PRO A C 1
ATOM 1887 O O . PRO A 1 235 ? 13.762 9.575 -0.375 1.00 96.00 235 PRO A O 1
ATOM 1890 N N . SER A 1 236 ? 16.001 9.686 -0.265 1.00 95.94 236 SER A N 1
ATOM 1891 C CA . SER A 1 236 ? 15.988 10.821 0.666 1.00 95.94 236 SER A CA 1
ATOM 1892 C C . SER A 1 236 ? 15.555 12.081 -0.079 1.00 95.94 236 SER A C 1
ATOM 1894 O O . SER A 1 236 ? 15.879 12.218 -1.254 1.00 95.94 236 SER A O 1
ATOM 1896 N N . LEU A 1 237 ? 14.905 13.036 0.600 1.00 94.44 237 LEU A N 1
ATOM 1897 C CA . LEU A 1 237 ? 14.397 14.272 -0.021 1.00 94.44 237 LEU A CA 1
ATOM 1898 C C . LEU A 1 237 ? 15.427 14.961 -0.935 1.00 94.44 237 LEU A C 1
ATOM 1900 O O . LEU A 1 237 ? 15.124 15.271 -2.079 1.00 94.44 237 LEU A O 1
ATOM 1904 N N . LYS A 1 238 ? 16.664 15.128 -0.456 1.00 95.94 238 LYS A N 1
ATOM 1905 C CA . LYS A 1 238 ? 17.772 15.755 -1.201 1.00 95.94 238 LYS A CA 1
ATOM 1906 C C . LYS A 1 238 ? 18.190 15.014 -2.481 1.00 95.94 238 LYS A C 1
ATOM 1908 O O . LYS A 1 238 ? 18.848 15.604 -3.328 1.00 95.94 238 LYS A O 1
ATOM 1913 N N . ASP A 1 239 ? 17.869 13.725 -2.581 1.00 97.25 239 ASP A N 1
ATOM 1914 C CA . ASP A 1 239 ? 18.262 12.866 -3.698 1.00 97.25 239 ASP A CA 1
ATOM 1915 C C . ASP A 1 239 ? 17.158 12.777 -4.761 1.00 97.25 239 ASP A C 1
ATOM 1917 O O . ASP A 1 239 ? 17.400 12.210 -5.822 1.00 97.25 239 ASP A O 1
ATOM 1921 N N . ILE A 1 240 ? 15.955 13.306 -4.495 1.00 98.00 240 ILE A N 1
ATOM 1922 C CA . ILE A 1 240 ? 14.829 13.285 -5.437 1.00 98.00 240 ILE A CA 1
ATOM 1923 C C . ILE A 1 240 ? 15.144 14.209 -6.614 1.00 98.00 240 ILE A C 1
ATOM 1925 O O . ILE A 1 240 ? 15.477 15.374 -6.416 1.00 98.00 240 ILE A O 1
ATOM 1929 N N . LYS A 1 241 ? 15.007 13.686 -7.835 1.00 98.19 241 LYS A N 1
ATOM 1930 C CA . LYS A 1 241 ? 15.198 14.445 -9.084 1.00 98.19 241 LYS A CA 1
ATOM 1931 C C . LYS A 1 241 ? 14.007 14.366 -10.023 1.00 98.19 241 LYS A C 1
ATOM 1933 O O . LYS A 1 241 ? 13.834 15.249 -10.852 1.00 98.19 241 LYS A O 1
ATOM 1938 N N . VAL A 1 242 ? 13.206 13.312 -9.895 1.00 98.44 242 VAL A N 1
ATOM 1939 C CA . VAL A 1 242 ? 12.018 13.071 -10.711 1.00 98.44 242 VAL A CA 1
ATOM 1940 C C . VAL A 1 242 ? 10.855 12.770 -9.776 1.00 98.44 242 VAL A C 1
ATOM 1942 O O . VAL A 1 242 ? 11.026 12.096 -8.758 1.00 98.44 242 VAL A O 1
ATOM 1945 N N . MET A 1 243 ? 9.669 13.261 -10.110 1.00 98.25 243 MET A N 1
ATOM 1946 C CA . MET A 1 243 ? 8.429 12.952 -9.408 1.00 98.25 243 MET A CA 1
ATOM 1947 C C . MET A 1 243 ? 7.414 12.411 -10.411 1.00 98.25 243 MET A C 1
ATOM 1949 O O . MET A 1 243 ? 7.126 13.054 -11.419 1.00 98.25 243 MET A O 1
ATOM 1953 N N . GLY A 1 244 ? 6.881 11.223 -10.144 1.00 97.56 244 GLY A N 1
ATOM 1954 C CA . GLY A 1 244 ? 5.756 10.665 -10.882 1.00 97.56 244 GLY A CA 1
ATOM 1955 C C . GLY A 1 244 ? 4.458 11.195 -10.301 1.00 97.56 244 GLY A C 1
ATOM 1956 O O . GLY A 1 244 ? 4.171 10.912 -9.142 1.00 97.56 244 GLY A O 1
ATOM 1957 N N . TYR A 1 245 ? 3.680 11.938 -11.082 1.00 94.75 245 TYR A N 1
ATOM 1958 C CA . TYR A 1 245 ? 2.32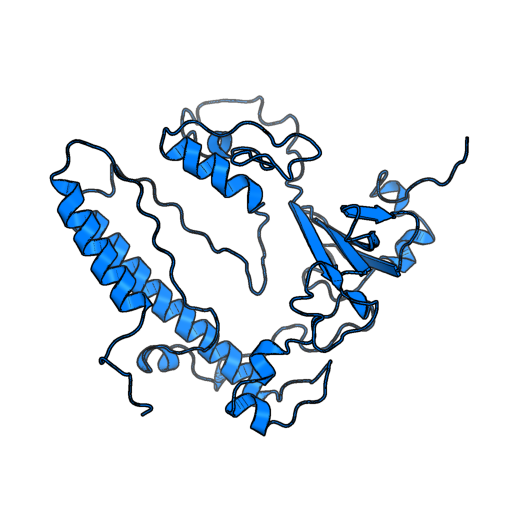2 12.349 -10.725 1.00 94.75 245 TYR A CA 1
ATOM 1959 C C . TYR A 1 245 ? 1.331 11.478 -11.483 1.00 94.75 245 TYR A C 1
ATOM 1961 O O . TYR A 1 245 ? 1.388 11.408 -12.709 1.00 94.75 245 TYR A O 1
ATOM 1969 N N . SER A 1 246 ? 0.433 10.814 -10.756 1.00 93.56 246 SER A N 1
ATOM 1970 C CA . SER A 1 246 ? -0.558 9.901 -11.326 1.00 93.56 246 SER A CA 1
ATOM 1971 C C . SER A 1 246 ? -1.974 10.361 -11.009 1.00 93.56 246 SER A C 1
ATOM 1973 O O . SER A 1 246 ? -2.269 10.761 -9.880 1.00 93.56 246 SER A O 1
ATOM 1975 N N . ILE A 1 247 ? -2.832 10.259 -12.017 1.00 89.69 247 ILE A N 1
ATOM 1976 C CA . ILE A 1 247 ? -4.277 10.433 -11.960 1.00 89.69 247 ILE A CA 1
ATOM 1977 C C . ILE A 1 247 ? -4.892 9.069 -12.239 1.00 89.69 247 ILE A C 1
ATOM 1979 O O . ILE A 1 247 ? -4.553 8.407 -13.222 1.00 89.69 247 ILE A O 1
ATOM 1983 N N . ARG A 1 248 ? -5.812 8.644 -11.382 1.00 88.62 248 ARG A N 1
ATOM 1984 C CA . ARG A 1 248 ? -6.552 7.399 -11.548 1.00 88.62 248 ARG A CA 1
ATOM 1985 C C . ARG A 1 248 ? -8.043 7.699 -11.522 1.00 88.62 248 ARG A C 1
ATOM 1987 O O . ARG A 1 248 ? -8.531 8.209 -10.521 1.00 88.62 248 ARG A O 1
ATOM 1994 N N . THR A 1 249 ? -8.736 7.375 -12.604 1.00 85.31 249 THR A N 1
ATOM 1995 C CA . THR A 1 249 ? -10.200 7.428 -12.712 1.00 85.31 249 THR A CA 1
ATOM 1996 C C . THR A 1 249 ? -10.759 6.006 -12.749 1.00 85.31 249 THR A C 1
ATOM 1998 O O . THR A 1 249 ? -10.005 5.033 -12.615 1.00 85.31 249 THR A O 1
ATOM 2001 N N . ILE A 1 250 ? -12.073 5.869 -12.931 1.00 83.62 250 ILE A N 1
ATOM 2002 C CA . ILE A 1 250 ? -12.686 4.560 -13.169 1.00 83.62 250 ILE A CA 1
ATOM 2003 C C . ILE A 1 250 ? -12.285 3.970 -14.530 1.00 83.62 250 ILE A C 1
ATOM 2005 O O . ILE A 1 250 ? -12.191 2.755 -14.649 1.00 83.62 250 ILE A O 1
ATOM 2009 N N . ASP A 1 251 ? -11.930 4.818 -15.497 1.00 86.25 251 ASP A N 1
ATOM 2010 C CA . ASP A 1 251 ? -11.649 4.415 -16.877 1.00 86.25 251 ASP A CA 1
ATOM 2011 C C . ASP A 1 251 ? -10.158 4.211 -17.154 1.00 86.25 251 ASP A C 1
ATOM 2013 O O . ASP A 1 251 ? -9.785 3.353 -17.954 1.00 86.25 251 ASP A O 1
ATOM 2017 N N . TYR A 1 252 ? -9.272 4.972 -16.500 1.00 89.19 252 TYR A N 1
ATOM 2018 C CA . TYR A 1 252 ? -7.839 4.903 -16.795 1.00 89.19 252 TYR A CA 1
ATOM 2019 C C . TYR A 1 252 ? -6.926 5.266 -15.619 1.00 89.19 252 TYR A C 1
ATOM 2021 O O . TYR A 1 252 ? -7.337 5.818 -14.593 1.00 89.19 252 TYR A O 1
ATOM 2029 N N . ARG A 1 253 ? -5.644 4.918 -15.757 1.00 93.38 253 ARG A N 1
ATOM 2030 C CA . ARG A 1 253 ? -4.525 5.460 -14.980 1.00 93.38 253 ARG A CA 1
ATOM 2031 C C . ARG A 1 253 ? -3.621 6.224 -15.936 1.00 93.38 253 ARG A C 1
ATOM 2033 O O . ARG A 1 253 ? -3.159 5.648 -16.912 1.00 93.38 253 ARG A O 1
ATOM 2040 N N . TYR A 1 254 ? -3.337 7.478 -15.617 1.00 94.12 254 TYR A N 1
ATOM 2041 C CA . TYR A 1 254 ? -2.406 8.321 -16.357 1.00 94.12 254 TYR A CA 1
ATOM 2042 C C . TYR A 1 254 ? -1.302 8.806 -15.422 1.00 94.12 254 TYR A C 1
ATOM 2044 O O . TYR A 1 254 ? -1.603 9.376 -14.375 1.00 94.12 254 TYR A O 1
ATOM 2052 N N . THR A 1 255 ? -0.040 8.601 -15.784 1.00 96.50 255 THR A N 1
ATOM 2053 C CA . THR A 1 255 ? 1.116 9.039 -14.990 1.00 96.50 255 THR A CA 1
ATOM 2054 C C . THR A 1 255 ? 2.090 9.813 -15.863 1.00 96.50 255 THR A C 1
ATOM 2056 O O . THR A 1 255 ? 2.396 9.393 -16.975 1.00 96.50 255 THR A O 1
ATOM 2059 N N . VAL A 1 256 ? 2.627 10.914 -15.341 1.00 97.06 256 VAL A N 1
ATOM 2060 C CA . VAL A 1 256 ? 3.767 11.624 -15.938 1.00 97.06 256 VAL A CA 1
ATOM 2061 C C . VAL A 1 256 ? 4.903 11.729 -14.935 1.00 97.06 256 VAL A C 1
ATOM 2063 O O . VAL A 1 256 ? 4.701 12.116 -13.783 1.00 97.06 256 VAL A O 1
ATOM 2066 N N . TRP A 1 257 ? 6.102 11.378 -15.383 1.00 98.00 257 TRP A N 1
ATOM 2067 C CA . TRP A 1 257 ? 7.338 11.470 -14.617 1.00 98.00 257 TRP A CA 1
ATOM 2068 C C . TRP A 1 257 ? 8.064 12.737 -15.037 1.00 98.00 257 TRP A C 1
ATOM 2070 O O . TRP A 1 257 ? 8.513 12.836 -16.177 1.00 98.00 257 TRP A O 1
ATOM 2080 N N . VAL A 1 258 ? 8.137 13.713 -14.137 1.00 97.62 258 VAL A N 1
ATOM 2081 C CA . VAL A 1 258 ? 8.633 15.059 -14.447 1.00 97.62 258 VAL A CA 1
ATOM 2082 C C . VAL A 1 258 ? 9.802 15.449 -13.557 1.00 97.62 258 VAL A C 1
ATOM 2084 O O . VAL A 1 258 ? 9.904 14.971 -12.422 1.00 97.62 258 VAL A O 1
ATOM 2087 N N . GLY A 1 259 ? 10.656 16.344 -14.050 1.00 98.12 259 GLY A N 1
ATOM 2088 C CA . GLY A 1 259 ? 11.746 16.915 -13.266 1.00 98.12 259 GLY A CA 1
ATOM 2089 C C . GLY A 1 259 ? 11.223 17.563 -11.980 1.00 98.12 259 GLY A C 1
ATOM 2090 O O . GLY A 1 259 ? 10.205 18.260 -11.985 1.00 98.12 259 GLY A O 1
ATOM 2091 N N . PHE A 1 260 ? 11.901 17.328 -10.858 1.00 97.94 260 PHE A N 1
ATOM 2092 C CA . PHE A 1 260 ? 11.510 17.834 -9.542 1.00 97.94 260 PHE A CA 1
ATOM 2093 C C . PHE A 1 260 ? 12.696 18.468 -8.818 1.00 97.94 260 PHE A C 1
ATOM 2095 O O . PHE A 1 260 ? 13.743 17.842 -8.653 1.00 97.94 260 PHE A O 1
ATOM 2102 N N . ASN A 1 261 ? 12.514 19.701 -8.343 1.00 96.25 261 ASN A N 1
ATOM 2103 C CA . ASN A 1 261 ? 13.489 20.401 -7.516 1.00 96.25 261 ASN A CA 1
ATOM 2104 C C . ASN A 1 261 ? 13.161 20.192 -6.024 1.00 96.25 261 ASN A C 1
ATOM 2106 O O . ASN A 1 261 ? 12.206 20.797 -5.534 1.00 96.25 261 ASN A O 1
ATOM 2110 N N . PRO A 1 262 ? 13.949 19.407 -5.264 1.00 94.50 262 PRO A N 1
ATOM 2111 C CA . PRO A 1 262 ? 13.671 19.140 -3.853 1.00 94.50 262 PRO A CA 1
ATOM 2112 C C . PRO A 1 262 ? 14.001 20.307 -2.913 1.00 94.50 262 PRO A C 1
ATOM 2114 O O . PRO A 1 262 ? 13.626 20.260 -1.744 1.00 94.50 262 PRO A O 1
ATOM 2117 N N . HIS A 1 263 ? 14.706 21.339 -3.386 1.00 92.38 263 HIS A N 1
ATOM 2118 C CA . HIS A 1 263 ? 14.980 22.544 -2.597 1.00 92.38 263 HIS A CA 1
ATOM 2119 C C . HIS A 1 263 ? 13.822 23.540 -2.656 1.00 92.38 263 HIS A C 1
ATOM 2121 O O . HIS A 1 263 ? 13.512 24.184 -1.657 1.00 92.38 263 HIS A O 1
ATOM 2127 N N . GLU A 1 264 ? 13.185 23.653 -3.821 1.00 91.62 264 GLU A N 1
ATOM 2128 C CA . GLU A 1 264 ? 12.063 24.569 -4.058 1.00 91.62 264 GLU A CA 1
ATOM 2129 C C . GLU A 1 264 ? 10.702 23.870 -3.974 1.00 91.62 264 GLU A C 1
ATOM 2131 O O . GLU A 1 264 ? 9.674 24.536 -3.909 1.00 91.62 264 GLU A O 1
ATOM 2136 N N . PHE A 1 265 ? 10.694 22.533 -3.951 1.00 90.56 265 PHE A N 1
ATOM 2137 C CA . PHE A 1 265 ? 9.500 21.688 -4.023 1.00 90.56 265 PHE A CA 1
ATOM 2138 C C . PHE A 1 265 ? 8.654 21.970 -5.272 1.00 90.56 265 PHE A C 1
ATOM 2140 O O . PHE A 1 265 ? 7.425 21.965 -5.227 1.00 90.56 265 PHE A O 1
ATOM 2147 N N . LEU A 1 266 ? 9.331 22.219 -6.396 1.00 91.69 266 LEU A N 1
ATOM 2148 C CA . LEU A 1 266 ? 8.706 22.548 -7.673 1.00 91.69 266 LEU A CA 1
ATOM 2149 C C . LEU A 1 266 ? 8.875 21.404 -8.671 1.00 91.69 266 LEU A C 1
ATOM 2151 O O . LEU A 1 266 ? 9.988 20.942 -8.925 1.00 91.69 266 LEU A O 1
ATOM 2155 N N . ALA A 1 267 ? 7.756 20.984 -9.257 1.00 93.88 267 ALA A N 1
ATOM 2156 C CA . ALA A 1 267 ? 7.718 20.085 -10.401 1.00 93.88 267 ALA A CA 1
ATOM 2157 C C . ALA A 1 267 ? 7.758 20.887 -11.709 1.00 93.88 267 ALA A C 1
ATOM 2159 O O . ALA A 1 267 ? 7.036 21.875 -11.861 1.00 93.88 267 ALA A O 1
ATOM 2160 N N . ASN A 1 268 ? 8.573 20.451 -12.665 1.00 94.44 268 ASN A N 1
ATOM 2161 C CA . ASN A 1 268 ? 8.687 21.057 -13.984 1.00 94.44 268 ASN A CA 1
ATOM 2162 C C . ASN A 1 268 ? 7.946 20.209 -15.025 1.00 94.44 268 ASN A C 1
ATOM 2164 O O . ASN A 1 268 ? 8.520 19.315 -15.634 1.00 94.44 268 ASN A O 1
ATOM 2168 N N . PHE A 1 269 ? 6.671 20.517 -15.268 1.00 91.75 269 PHE A N 1
ATOM 2169 C CA . PHE A 1 269 ? 5.835 19.780 -16.227 1.00 91.75 269 PHE A CA 1
ATOM 2170 C C . PHE A 1 269 ? 6.240 19.951 -17.702 1.00 91.75 269 PHE A C 1
ATOM 2172 O O . PHE A 1 269 ? 5.685 19.271 -18.562 1.00 91.75 269 PHE A O 1
ATOM 2179 N N . SER A 1 270 ? 7.205 20.824 -18.002 1.00 92.94 270 SER A N 1
ATOM 2180 C CA . SER A 1 270 ? 7.830 20.917 -19.329 1.00 92.94 270 SER A CA 1
ATOM 2181 C C . SER A 1 270 ? 9.014 19.954 -19.497 1.00 92.94 270 SER A C 1
ATOM 2183 O O . SER A 1 270 ? 9.474 19.752 -20.616 1.00 92.94 270 SER A O 1
ATOM 2185 N N . ASP A 1 271 ? 9.517 19.378 -18.402 1.00 95.06 271 ASP A N 1
ATOM 2186 C CA . ASP A 1 271 ? 10.630 18.427 -18.360 1.00 95.06 271 ASP A CA 1
ATOM 2187 C C . ASP A 1 271 ? 10.079 17.024 -18.079 1.00 95.06 271 ASP A C 1
ATOM 2189 O O . ASP A 1 271 ? 10.054 16.561 -16.939 1.00 95.06 271 ASP A O 1
ATOM 2193 N N . VAL A 1 272 ? 9.517 16.393 -19.116 1.00 96.19 272 VAL A N 1
ATOM 2194 C CA . VAL A 1 272 ? 8.881 15.069 -19.033 1.00 96.19 272 VAL A CA 1
ATOM 2195 C C . VAL A 1 272 ? 9.905 13.985 -19.365 1.00 96.19 272 VAL A C 1
ATOM 2197 O O . VAL A 1 272 ? 10.411 13.916 -20.482 1.00 96.19 272 VAL A O 1
ATOM 2200 N N . HIS A 1 273 ? 10.160 13.103 -18.404 1.00 96.88 273 HIS A N 1
ATOM 2201 C CA . HIS A 1 273 ? 11.108 11.993 -18.514 1.00 96.88 273 HIS A CA 1
ATOM 2202 C C . HIS A 1 273 ? 10.447 10.730 -19.079 1.00 96.88 273 HIS A C 1
ATOM 2204 O O . HIS A 1 273 ? 11.067 9.975 -19.825 1.00 96.88 273 HIS A O 1
ATOM 2210 N N . ALA A 1 274 ? 9.186 10.485 -18.711 1.00 97.19 274 ALA A N 1
ATOM 2211 C CA . ALA A 1 274 ? 8.379 9.376 -19.208 1.00 97.19 274 ALA A CA 1
ATOM 2212 C C . ALA A 1 274 ? 6.889 9.610 -18.928 1.00 97.19 274 ALA A C 1
ATOM 2214 O O . ALA A 1 274 ? 6.524 10.425 -18.077 1.00 97.19 274 ALA A O 1
ATOM 2215 N N . GLY A 1 275 ? 6.035 8.831 -19.587 1.00 95.88 275 GLY A N 1
ATOM 2216 C CA . GLY A 1 275 ? 4.610 8.792 -19.297 1.00 95.88 275 GLY A CA 1
ATOM 2217 C C . GLY A 1 275 ? 4.024 7.391 -19.397 1.00 95.88 275 GLY A C 1
ATOM 2218 O O . GLY A 1 275 ? 4.594 6.491 -20.021 1.00 95.88 275 GLY A O 1
ATOM 2219 N N . GLU A 1 276 ? 2.885 7.216 -18.740 1.00 97.56 276 GLU A N 1
ATOM 2220 C CA . GLU A 1 276 ? 2.143 5.965 -18.675 1.00 97.56 276 GLU A CA 1
ATOM 2221 C C . GLU A 1 276 ? 0.647 6.229 -18.850 1.00 97.56 276 GLU A C 1
ATOM 2223 O O . GLU A 1 276 ? 0.112 7.169 -18.257 1.00 97.56 276 GLU A O 1
ATOM 2228 N N . LEU A 1 277 ? -0.029 5.400 -19.644 1.00 96.00 277 LEU A N 1
ATOM 2229 C CA . LEU A 1 277 ? -1.481 5.423 -19.807 1.00 96.00 277 LEU A CA 1
ATOM 2230 C C . LEU A 1 277 ? -2.009 3.993 -19.934 1.00 96.00 277 LEU A C 1
ATOM 2232 O O . LEU A 1 277 ? -1.646 3.292 -20.874 1.00 96.00 277 LEU A O 1
ATOM 2236 N N . TYR A 1 278 ? -2.891 3.599 -19.019 1.00 94.81 278 TYR A N 1
ATOM 2237 C CA . TYR A 1 278 ? -3.513 2.273 -18.990 1.00 94.81 278 TYR A CA 1
ATOM 2238 C C . TYR A 1 278 ? -5.031 2.409 -18.848 1.00 94.81 278 TYR A C 1
ATOM 2240 O O . TYR A 1 278 ? -5.494 3.154 -17.980 1.00 94.81 278 TYR A O 1
ATOM 2248 N N . PHE A 1 279 ? -5.799 1.687 -19.665 1.00 93.12 279 PHE A N 1
ATOM 2249 C CA . PHE A 1 279 ? -7.268 1.694 -19.647 1.00 93.12 279 PHE A CA 1
ATOM 2250 C C . PHE A 1 279 ? -7.812 0.500 -18.866 1.00 93.12 279 PHE A C 1
ATOM 2252 O O . PHE A 1 279 ? -7.388 -0.626 -19.092 1.00 93.12 279 PHE A O 1
ATOM 2259 N N . VAL A 1 280 ? -8.779 0.725 -17.978 1.00 89.75 280 VAL A N 1
ATOM 2260 C CA . VAL A 1 280 ? -9.314 -0.314 -17.081 1.00 89.75 280 VAL A CA 1
ATOM 2261 C C . VAL A 1 280 ? -10.044 -1.408 -17.834 1.00 89.75 280 VAL A C 1
ATOM 2263 O O . VAL A 1 280 ? -9.808 -2.583 -17.568 1.00 89.75 280 VAL A O 1
ATOM 2266 N N . ASP A 1 281 ? -10.902 -1.027 -18.776 1.00 89.62 281 ASP A N 1
ATOM 2267 C CA . ASP A 1 281 ? -11.766 -1.979 -19.473 1.00 89.62 281 ASP A CA 1
ATOM 2268 C C . ASP A 1 281 ? -10.974 -2.932 -20.374 1.00 89.62 281 ASP A C 1
ATOM 2270 O O . ASP A 1 281 ? -11.259 -4.129 -20.426 1.00 89.62 281 ASP A O 1
ATOM 2274 N N . SER A 1 282 ? -9.974 -2.412 -21.092 1.00 93.88 282 SER A N 1
ATOM 2275 C CA . SER A 1 282 ? -9.188 -3.194 -22.052 1.00 93.88 282 SER A CA 1
ATOM 2276 C C . SER A 1 282 ? -7.899 -3.775 -21.473 1.00 93.88 282 SER A C 1
ATOM 2278 O O . SER A 1 282 ? -7.400 -4.765 -22.001 1.00 93.88 282 SER A O 1
ATOM 2280 N N . ASP A 1 283 ? -7.343 -3.158 -20.429 1.00 93.56 283 ASP A N 1
ATOM 2281 C CA . ASP A 1 283 ? -6.053 -3.510 -19.827 1.00 93.56 283 ASP A CA 1
ATOM 2282 C C . ASP A 1 283 ? -6.122 -3.453 -18.283 1.00 93.56 283 ASP A C 1
ATOM 2284 O O . ASP A 1 283 ? -5.430 -2.656 -17.640 1.00 93.56 283 ASP A O 1
ATOM 2288 N N . PRO A 1 284 ? -6.965 -4.293 -17.646 1.00 91.12 284 PRO A N 1
ATOM 2289 C CA . PRO A 1 284 ? -7.186 -4.248 -16.197 1.00 91.12 284 PRO A CA 1
ATOM 2290 C C . PRO A 1 284 ? -5.930 -4.576 -15.374 1.00 91.12 284 PRO A C 1
ATOM 2292 O O . PRO A 1 284 ? -5.845 -4.175 -14.211 1.00 91.12 284 PRO A O 1
ATOM 2295 N N . PHE A 1 285 ? -4.962 -5.288 -15.962 1.00 91.25 285 PHE A N 1
ATOM 2296 C CA . PHE A 1 285 ? -3.666 -5.601 -15.349 1.00 91.25 285 PHE A CA 1
ATOM 2297 C C . PHE A 1 285 ? -2.592 -4.534 -15.615 1.00 91.25 285 PHE A C 1
ATOM 2299 O O . PHE A 1 285 ? -1.578 -4.525 -14.930 1.00 91.25 285 PHE A O 1
ATOM 2306 N N . GLN A 1 286 ? -2.863 -3.555 -16.489 1.00 94.50 286 GLN A N 1
ATOM 2307 C CA . GLN A 1 286 ? -1.955 -2.441 -16.799 1.00 94.50 286 GLN A CA 1
ATOM 2308 C C . GLN A 1 286 ? -0.639 -2.904 -17.452 1.00 94.50 286 GLN A C 1
ATOM 2310 O O . GLN A 1 286 ? 0.437 -2.376 -17.169 1.00 94.50 286 GLN A O 1
ATOM 2315 N N . ASP A 1 287 ? -0.732 -3.895 -18.342 1.00 94.56 287 ASP A N 1
ATOM 2316 C CA . ASP A 1 287 ? 0.403 -4.507 -19.038 1.00 94.56 287 ASP A CA 1
ATOM 2317 C C . ASP A 1 287 ? 0.791 -3.760 -20.328 1.00 94.56 287 ASP A C 1
ATOM 2319 O O . ASP A 1 287 ? 1.885 -3.953 -20.872 1.00 94.56 287 ASP A O 1
ATOM 2323 N N . HIS A 1 288 ? -0.091 -2.899 -20.844 1.00 95.62 288 HIS A N 1
ATOM 2324 C CA . HIS A 1 288 ? 0.038 -2.277 -22.160 1.00 95.62 288 HIS A CA 1
ATOM 2325 C C . HIS A 1 288 ? 0.003 -0.752 -22.044 1.00 95.62 288 HIS A C 1
ATOM 2327 O O . HIS A 1 288 ? -1.046 -0.116 -22.102 1.00 95.62 288 HIS A O 1
ATOM 2333 N N . ASN A 1 289 ? 1.184 -0.145 -21.905 1.00 96.12 289 ASN A N 1
ATOM 2334 C CA . ASN A 1 289 ? 1.310 1.309 -21.832 1.00 96.12 289 ASN A CA 1
ATOM 2335 C C . ASN A 1 289 ? 0.978 1.976 -23.182 1.00 96.12 289 ASN A C 1
ATOM 2337 O O . ASN A 1 289 ? 1.739 1.854 -24.141 1.00 96.12 289 ASN A O 1
ATOM 2341 N N . MET A 1 290 ? -0.105 2.755 -23.215 1.00 95.12 290 MET A N 1
ATOM 2342 C CA . MET A 1 290 ? -0.611 3.461 -24.400 1.00 95.12 290 MET A CA 1
ATOM 2343 C C . MET A 1 290 ? -0.138 4.922 -24.503 1.00 95.12 290 MET A C 1
ATOM 2345 O O . MET A 1 290 ? -0.613 5.673 -25.358 1.00 95.12 290 MET A O 1
ATOM 2349 N N . TYR A 1 291 ? 0.777 5.371 -23.636 1.00 91.56 291 TYR A N 1
ATOM 2350 C CA . TYR A 1 291 ? 1.165 6.784 -23.554 1.00 91.56 291 TYR A CA 1
ATOM 2351 C C . TYR A 1 291 ? 1.728 7.338 -24.873 1.00 91.56 291 TYR A C 1
ATOM 2353 O O . TYR A 1 291 ? 1.324 8.413 -25.312 1.00 91.56 291 TYR A O 1
ATOM 2361 N N . ASN A 1 292 ? 2.623 6.609 -25.543 1.00 84.81 292 ASN A N 1
ATOM 2362 C CA . ASN A 1 292 ? 3.242 7.090 -26.785 1.00 84.81 292 ASN A CA 1
ATOM 2363 C C . ASN A 1 292 ? 2.258 7.114 -27.961 1.00 84.81 292 ASN A C 1
ATOM 2365 O O . ASN A 1 292 ? 2.291 8.044 -28.766 1.00 84.81 292 ASN A O 1
ATOM 2369 N N . ASP A 1 293 ? 1.346 6.143 -28.020 1.00 80.38 293 ASP A N 1
ATOM 2370 C CA . ASP A 1 293 ? 0.312 6.079 -29.057 1.00 80.38 293 ASP A CA 1
ATOM 2371 C C . ASP A 1 293 ? -0.719 7.208 -28.893 1.00 80.38 293 ASP A C 1
ATOM 2373 O O . ASP A 1 293 ? -1.261 7.716 -29.875 1.00 80.38 293 ASP A O 1
ATOM 2377 N N . SER A 1 294 ? -0.923 7.682 -27.657 1.00 67.56 294 SER A N 1
ATOM 2378 C CA . SER A 1 294 ? -1.819 8.803 -27.350 1.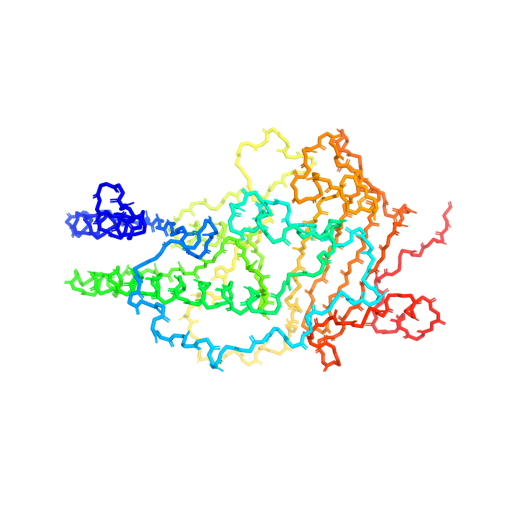00 67.56 294 SER A CA 1
ATOM 2379 C C . SER A 1 294 ? -1.346 10.165 -27.878 1.00 67.56 294 SER A C 1
ATOM 2381 O O . SER A 1 294 ? -2.163 11.072 -28.042 1.00 67.56 294 SER A O 1
ATOM 2383 N N . GLN A 1 295 ? -0.053 10.323 -28.195 1.00 60.91 295 GLN A N 1
ATOM 2384 C CA . GLN A 1 295 ? 0.488 11.579 -28.734 1.00 60.91 295 GLN A CA 1
ATOM 2385 C C . GLN A 1 295 ? 0.271 11.741 -30.252 1.00 60.91 295 GLN A C 1
ATOM 2387 O O . GLN A 1 295 ? 0.465 12.838 -30.778 1.00 60.91 295 GLN A O 1
ATOM 2392 N N . GLY A 1 296 ? -0.132 10.675 -30.960 1.00 45.53 296 GLY A N 1
ATOM 2393 C CA . GLY A 1 296 ? -0.194 10.625 -32.427 1.00 45.53 296 GLY A CA 1
ATOM 2394 C C . GLY A 1 296 ? -1.584 10.704 -33.078 1.00 45.53 296 GLY A C 1
ATOM 2395 O O . GLY A 1 296 ? -1.647 10.872 -34.295 1.00 45.53 296 GLY A O 1
ATOM 2396 N N . GLY A 1 297 ? -2.694 10.607 -32.333 1.00 42.50 297 GLY A N 1
ATOM 2397 C CA . GLY A 1 297 ? -4.049 10.676 -32.909 1.00 42.50 297 GLY A CA 1
ATOM 2398 C C . GLY A 1 297 ? -5.188 10.318 -31.942 1.00 42.50 297 GLY A C 1
ATOM 2399 O O . GLY A 1 297 ? -4.976 9.573 -30.992 1.00 42.50 297 GLY A O 1
ATOM 2400 N N . ASP A 1 298 ? -6.374 10.892 -32.202 1.00 43.06 298 ASP A N 1
ATOM 2401 C CA . ASP A 1 298 ? -7.733 10.721 -31.625 1.00 43.06 298 ASP A CA 1
ATOM 2402 C C . ASP A 1 298 ? -7.951 10.666 -30.097 1.00 43.06 298 ASP A C 1
ATOM 2404 O O . ASP A 1 298 ? -9.049 10.979 -29.633 1.00 43.06 298 ASP A O 1
ATOM 2408 N N . LEU A 1 299 ? -6.939 10.406 -29.271 1.00 44.91 299 LEU A N 1
ATOM 2409 C CA . LEU A 1 299 ? -7.057 10.382 -27.807 1.00 44.91 299 LEU A CA 1
ATOM 2410 C C . LEU A 1 299 ? -7.227 11.770 -27.167 1.00 44.91 299 LEU A C 1
ATOM 2412 O O . LEU A 1 299 ? -7.763 11.868 -26.065 1.00 44.91 299 LEU A O 1
ATOM 2416 N N . GLN A 1 300 ? -6.898 12.853 -27.883 1.00 42.81 300 GLN A N 1
ATOM 2417 C CA . GLN A 1 300 ? -7.266 14.224 -27.485 1.00 42.81 300 GLN A CA 1
ATOM 2418 C C . GLN A 1 300 ? -8.786 14.420 -27.353 1.00 42.81 300 GLN A C 1
ATOM 2420 O O . GLN A 1 300 ? -9.217 15.307 -26.619 1.00 42.81 300 GLN A O 1
ATOM 2425 N N . SER A 1 301 ? -9.597 13.597 -28.030 1.00 41.69 301 SER A N 1
ATOM 2426 C CA . SER A 1 301 ? -11.059 13.624 -27.893 1.00 41.69 301 SER A CA 1
ATOM 2427 C C . SER A 1 301 ? -11.569 12.875 -26.655 1.00 41.69 301 SER A C 1
ATOM 2429 O O . SER A 1 301 ? -12.637 13.209 -26.146 1.00 41.69 301 SER A O 1
ATOM 2431 N N . LEU A 1 302 ? -10.795 11.905 -26.152 1.00 43.97 302 LEU A N 1
ATOM 2432 C CA . LEU A 1 302 ? -11.129 11.078 -24.987 1.00 43.97 302 LEU A CA 1
ATOM 2433 C C . LEU A 1 302 ? -10.626 11.688 -23.675 1.00 43.97 302 LEU A C 1
ATOM 2435 O O . LEU A 1 302 ? -11.258 11.498 -22.642 1.00 43.97 302 LEU A O 1
ATOM 2439 N N . ILE A 1 303 ? -9.520 12.444 -23.703 1.00 52.25 303 ILE A N 1
ATOM 2440 C CA . ILE A 1 303 ? -8.987 13.118 -22.512 1.00 52.25 303 ILE A CA 1
ATOM 2441 C C . ILE A 1 303 ? -8.574 14.564 -22.853 1.00 52.25 303 ILE A C 1
ATOM 2443 O O . ILE A 1 303 ? -7.389 14.846 -23.055 1.00 52.25 303 ILE A O 1
ATOM 2447 N N . PRO A 1 304 ? -9.529 15.516 -22.895 1.00 42.22 304 PRO A N 1
ATOM 2448 C CA . PRO A 1 304 ? -9.296 16.895 -23.353 1.00 42.22 304 PRO A CA 1
ATOM 2449 C C . PRO A 1 304 ? -8.243 17.688 -22.557 1.00 42.22 304 PRO A C 1
ATOM 2451 O O . PRO A 1 304 ? -7.804 18.747 -23.001 1.00 42.22 304 PRO A O 1
ATOM 2454 N N . TRP A 1 305 ? -7.842 17.197 -21.380 1.00 46.53 305 TRP A N 1
ATOM 2455 C CA . TRP A 1 305 ? -7.018 17.913 -20.399 1.00 46.53 305 TRP A CA 1
ATOM 2456 C C . TRP A 1 305 ? -5.576 17.396 -20.271 1.00 46.53 305 TRP A C 1
ATOM 2458 O O . TRP A 1 305 ? -4.798 17.956 -19.505 1.00 46.53 305 TRP A O 1
ATOM 2468 N N . VAL A 1 306 ? -5.213 16.315 -20.970 1.00 42.75 306 VAL A N 1
ATOM 2469 C CA . VAL A 1 306 ? -3.983 15.548 -20.685 1.00 42.75 306 VAL A CA 1
ATOM 2470 C C . VAL A 1 306 ? -2.711 16.108 -21.338 1.00 42.75 306 VAL A C 1
ATOM 2472 O O . VAL A 1 306 ? -1.607 15.814 -20.881 1.00 42.75 306 VAL A O 1
ATOM 2475 N N . VAL A 1 307 ? -2.831 16.982 -22.339 1.00 39.03 307 VAL A N 1
ATOM 2476 C CA . VAL A 1 307 ? -1.667 17.604 -22.989 1.00 39.03 307 VAL A CA 1
ATOM 2477 C C . VAL A 1 307 ? -1.553 19.068 -22.552 1.00 39.03 307 VAL A C 1
ATOM 2479 O O . VAL A 1 307 ? -2.466 19.845 -22.842 1.00 39.03 307 VAL A O 1
ATOM 2482 N N . PRO A 1 308 ? -0.444 19.503 -21.920 1.00 35.97 308 PRO A N 1
ATOM 2483 C CA . PRO A 1 308 ? -0.155 20.922 -21.789 1.00 35.97 308 PRO A CA 1
ATOM 2484 C C . PRO A 1 308 ? 0.024 21.473 -23.203 1.00 35.97 308 PRO A C 1
ATOM 2486 O O . PRO A 1 308 ? 1.010 21.181 -23.879 1.00 35.97 308 PRO A O 1
ATOM 2489 N N . THR A 1 309 ? -0.944 22.241 -23.699 1.00 34.03 309 THR A N 1
ATOM 2490 C CA . THR A 1 309 ? -0.771 22.957 -24.959 1.00 34.03 309 THR A CA 1
ATOM 2491 C C . THR A 1 309 ? 0.353 23.969 -24.776 1.00 34.03 309 THR A C 1
ATOM 2493 O O . THR A 1 309 ? 0.151 25.032 -24.191 1.00 34.03 309 THR A O 1
ATOM 2496 N N . THR A 1 310 ? 1.533 23.665 -25.307 1.00 36.97 310 THR A N 1
ATOM 2497 C CA . THR A 1 310 ? 2.575 24.647 -25.606 1.00 36.97 310 THR A CA 1
ATOM 2498 C C . THR A 1 310 ? 2.081 25.541 -26.744 1.00 36.97 310 THR A C 1
ATOM 2500 O O . THR A 1 310 ? 2.473 25.421 -27.901 1.00 36.97 310 THR A O 1
ATOM 2503 N N . LYS A 1 311 ? 1.166 26.458 -26.433 1.00 28.02 311 LYS A N 1
ATOM 2504 C CA . LYS A 1 311 ? 0.928 27.634 -27.267 1.00 28.02 311 LYS A CA 1
ATOM 2505 C C . LYS A 1 311 ? 1.340 28.842 -26.451 1.00 28.02 311 LYS A C 1
ATOM 2507 O O . LYS A 1 311 ? 0.662 29.223 -25.504 1.00 28.02 311 LYS A O 1
ATOM 2512 N N . GLY A 1 312 ? 2.525 29.342 -26.793 1.00 32.09 312 GLY A N 1
ATOM 2513 C CA . GLY A 1 312 ? 3.131 30.510 -26.180 1.00 32.09 312 GLY A CA 1
ATOM 2514 C C . GLY A 1 312 ? 2.228 31.735 -26.256 1.00 32.09 312 GLY A C 1
ATOM 2515 O O . GLY A 1 312 ? 1.436 31.890 -27.190 1.00 32.09 312 GLY A O 1
ATOM 2516 N N . VAL A 1 313 ? 2.393 32.582 -25.246 1.00 31.41 313 VAL A N 1
ATOM 2517 C CA . VAL A 1 313 ? 2.037 34.000 -25.272 1.00 31.41 313 VAL A CA 1
ATOM 2518 C C . VAL A 1 313 ? 3.319 34.778 -25.513 1.00 31.41 313 VAL A C 1
ATOM 2520 O O . VAL A 1 313 ? 4.332 34.416 -24.871 1.00 31.41 313 VAL A O 1
#